Protein AF-A0A9P7WS81-F1 (afdb_monomer)

pLDDT: mean 86.5, std 12.82, range [40.56, 97.88]

Sequence (338 aa):
MLLPLDFSTSLPLACLLLAIPIFTTTYPTYNSSLKWFRLCLGVPTFLVAWRAAFPPALPNWLPPPAGYSQVFTFGFYGMARVLDVCLVGFWESPKDVSRWIARAKKQDDQEDRNMAFVAVPLPTTLVGRLAYTIDNISSSRGSSIFAECSWDWAPRSIREYRLSSRSEYVIDRTKALLRAVIVMDISEHILHGCHWDLMISNPVSSLPVTEQIWTTLALGTFVYAGVDLPYIISGLFWVGLCGSPPSSCPPLFSNKNPYTSHSLAEFWSLNWHTTFRRSFDRVSVPIVWAFQRLLGQHLSKPMLNFLRSFIIFGVSAILHIGIAYGIPFSPHANRRIV

Radius of gyration: 22.0 Å; Cα contacts (8 Å, |Δi|>4): 378; chains: 1; bounding box: 73×55×60 Å

Solvent-accessible surface area (backbone atoms only — not comparable to full-atom values): 18848 Å² total; per-residue (Å²): 136,78,77,58,71,72,52,68,50,29,44,57,50,22,52,57,52,48,37,54,48,49,37,58,66,45,49,87,77,76,57,65,65,60,38,51,50,23,37,62,52,25,55,61,27,33,52,34,10,45,38,30,39,47,54,80,76,66,59,80,84,56,75,81,58,88,64,50,68,48,42,30,53,53,14,50,48,46,33,42,46,31,46,40,58,15,56,42,44,53,76,52,52,80,84,67,56,87,36,46,24,32,59,57,74,81,59,94,84,67,82,83,81,70,91,52,68,42,77,47,78,73,42,85,49,72,69,47,27,51,51,49,23,54,36,58,71,70,34,56,58,26,40,20,60,50,77,69,36,25,31,71,81,30,48,68,77,54,74,68,42,78,65,94,45,61,66,59,46,41,54,52,41,52,53,48,48,55,50,34,54,53,50,33,52,55,20,50,51,53,60,68,66,54,87,64,51,81,90,47,99,55,40,65,78,72,46,59,70,69,54,40,50,51,45,51,53,26,52,54,49,29,50,53,32,49,65,43,45,61,52,42,54,51,31,42,45,40,33,63,71,69,62,26,47,47,46,30,49,66,62,85,50,70,92,44,56,47,90,71,46,94,42,72,67,48,22,64,69,71,30,40,80,55,50,55,48,61,32,37,58,48,58,24,49,66,53,51,52,50,48,36,69,73,76,39,85,79,69,48,72,68,55,52,53,48,53,39,49,51,43,30,52,48,55,50,48,54,50,53,51,52,52,61,69,61,50,83,80,53,93,63,76,81,76,81,84,126

Foldseek 3Di:
DDDPPQLVPLLVVLLVLLLVLLLLLLPQPDDLVSLVVLQVSLVVSLVSLVCQLQPDDDPLPDDDPPCSLLSNLSSVLSNLSSLVRRVLVSVDDNVRRKFKWAFDDPPPPDPDDDRDTHTDRRDPDPVSSSQSSVQSSLDLQQFGLAPRIGIPRHDPCLNPDDDDDLVVLLVVLVVLLVVLVVLLVVLVCLLVVDDFPPVDPCRLVPDDPVSNVSNVVSVVSNNVSSLQNNLSVSLCCSCVPVVRHNSRRDGQQPPHALVPDPDPCCNVCPGPSCRSVVSLLSSLVVVLVVVCVVVDVPDDPVRSVVSSVVSSVVVVVVVVVVSVVSRDDNPCPPPPDD

Nearest PDB structures (foldseek):
  5k7v-assembly1_B  TM=2.228E-01  e=4.390E+00  synthetic construct

Secondary structure (DSSP, 8-state):
-PPPHHHHHHHHHHHHHHHHHHHHTTS-S--HHHHHHHHHHHHHHHHHHHHHHS-S---TTSPPPTTHHHHHHHHHHHHHHHIIIIIIHHH--TTTS--EEEEPP--TT--SS---EEEPPPP-SHHHHHHHHHHHHH-SSSB-SSTTEEETT--HHHHS---S-HHHHHHHHHHHHHHHHHHHHHHHHHHHHS---TTSS-GGGGS-HHHHHHHHHHHHHHHHHHHHHHHHHHHIIIIIIS---GGGS--TTSSS-GGG-SSHHHIIIIIS-TTTHHHHHHHHHHHHHHHHHHH-TT--HHHHHHHHHHHHHHHHHHHHHHHHHHS---TTGGGS--

Mean predicted aligned error: 6.25 Å

Structure (mmCIF, N/CA/C/O backbone):
data_AF-A0A9P7WS81-F1
#
_entry.id   AF-A0A9P7WS81-F1
#
loop_
_atom_site.group_PDB
_atom_site.id
_atom_site.type_symbol
_atom_site.label_atom_id
_atom_site.label_alt_id
_atom_site.label_comp_id
_atom_site.label_asym_id
_atom_site.label_entity_id
_atom_site.label_seq_id
_atom_site.pdbx_PDB_ins_code
_atom_site.Cartn_x
_atom_site.Cartn_y
_atom_site.Cartn_z
_atom_site.occupancy
_atom_site.B_iso_or_equiv
_atom_site.auth_seq_id
_atom_site.auth_comp_id
_atom_site.auth_asym_id
_atom_site.auth_atom_id
_atom_site.pdbx_PDB_model_num
ATOM 1 N N . MET A 1 1 ? 11.858 -20.879 -5.967 1.00 45.59 1 MET A N 1
ATOM 2 C CA . MET A 1 1 ? 12.208 -19.450 -5.846 1.00 45.59 1 MET A CA 1
ATOM 3 C C . MET A 1 1 ? 12.498 -19.169 -4.378 1.00 45.59 1 MET A C 1
ATOM 5 O O . MET A 1 1 ? 11.573 -18.985 -3.599 1.00 45.59 1 MET A O 1
ATOM 9 N N . LEU A 1 2 ? 13.758 -19.310 -3.965 1.00 45.94 2 LEU A N 1
ATOM 10 C CA . LEU A 1 2 ? 14.176 -19.065 -2.583 1.00 45.94 2 LEU A CA 1
ATOM 11 C C . LEU A 1 2 ? 14.566 -17.590 -2.479 1.00 45.94 2 LEU A C 1
ATOM 13 O O . LEU A 1 2 ? 15.430 -17.136 -3.225 1.00 45.94 2 LEU A O 1
ATOM 17 N N . LEU A 1 3 ? 13.898 -16.839 -1.603 1.00 53.81 3 LEU A N 1
ATOM 18 C CA . LEU A 1 3 ? 14.290 -15.464 -1.299 1.00 53.81 3 LEU A CA 1
ATOM 19 C C . LEU A 1 3 ? 15.683 -15.487 -0.647 1.00 53.81 3 LEU A C 1
ATOM 21 O O . LEU A 1 3 ? 15.907 -16.315 0.239 1.00 53.81 3 LEU A O 1
ATOM 25 N N . PRO A 1 4 ? 16.617 -14.608 -1.044 1.00 57.66 4 PRO A N 1
ATOM 26 C CA . PRO A 1 4 ? 17.907 -14.503 -0.369 1.00 57.66 4 PRO A CA 1
ATOM 27 C C . PRO A 1 4 ? 17.764 -14.301 1.145 1.00 57.66 4 PRO A C 1
ATOM 29 O O . PRO A 1 4 ? 16.854 -13.611 1.610 1.00 57.66 4 PRO A O 1
ATOM 32 N N . LEU A 1 5 ? 18.682 -14.898 1.910 1.00 58.41 5 LEU A N 1
ATOM 33 C CA . LEU A 1 5 ? 18.669 -14.909 3.380 1.00 58.41 5 LEU A CA 1
ATOM 34 C C . LEU A 1 5 ? 18.567 -13.499 3.992 1.00 58.41 5 LEU A C 1
ATOM 36 O O . LEU A 1 5 ? 17.886 -13.322 4.999 1.00 58.41 5 LEU A O 1
ATOM 40 N N . ASP A 1 6 ? 19.143 -12.476 3.363 1.00 59.34 6 ASP A N 1
ATOM 41 C CA . ASP A 1 6 ? 19.088 -11.097 3.871 1.00 59.34 6 ASP A CA 1
ATOM 42 C C . ASP A 1 6 ? 17.680 -10.477 3.819 1.00 59.34 6 ASP A C 1
ATOM 44 O O . ASP A 1 6 ? 17.303 -9.680 4.687 1.00 59.34 6 ASP A O 1
ATOM 48 N N . PHE A 1 7 ? 16.853 -10.892 2.856 1.00 61.75 7 PHE A N 1
ATOM 49 C CA . PHE A 1 7 ? 15.443 -10.500 2.809 1.00 61.75 7 PHE A CA 1
ATOM 50 C C . PHE A 1 7 ? 14.623 -11.201 3.882 1.00 61.75 7 PHE A C 1
ATOM 52 O O . PHE A 1 7 ? 13.670 -10.622 4.408 1.00 61.75 7 PHE A O 1
ATOM 59 N N . SER A 1 8 ? 15.015 -12.430 4.230 1.00 68.19 8 SER A N 1
ATOM 60 C CA . SER A 1 8 ? 14.312 -13.226 5.233 1.00 68.19 8 SER A CA 1
ATOM 61 C C . SER A 1 8 ? 14.362 -12.604 6.633 1.00 68.19 8 SER A C 1
ATOM 63 O O . SER A 1 8 ? 13.496 -12.903 7.446 1.00 68.19 8 SER A O 1
ATOM 65 N N . THR A 1 9 ? 15.313 -11.703 6.916 1.00 85.44 9 THR A N 1
ATOM 66 C CA . THR A 1 9 ? 15.458 -11.071 8.239 1.00 85.44 9 THR A CA 1
ATOM 67 C C . THR A 1 9 ? 14.918 -9.642 8.285 1.00 85.44 9 THR A C 1
ATOM 69 O O . THR A 1 9 ? 14.193 -9.289 9.217 1.00 85.44 9 THR A O 1
ATOM 72 N N . SER A 1 10 ? 15.215 -8.821 7.272 1.00 89.75 10 SER A N 1
ATOM 73 C CA . SER A 1 10 ? 14.877 -7.389 7.287 1.00 89.75 10 SER A CA 1
ATOM 74 C C . SER A 1 10 ? 13.370 -7.140 7.210 1.00 89.75 10 SER A C 1
ATOM 76 O O . SER A 1 10 ? 12.851 -6.289 7.931 1.00 89.75 10 SER A O 1
ATOM 78 N N . LEU A 1 11 ? 12.642 -7.893 6.377 1.00 89.19 11 LEU A N 1
ATOM 79 C CA . LEU A 1 11 ? 11.200 -7.691 6.221 1.00 89.19 11 LEU A CA 1
ATOM 80 C C . LEU A 1 11 ? 10.410 -8.103 7.481 1.00 89.19 11 LEU A C 1
ATOM 82 O O . LEU A 1 11 ? 9.634 -7.278 7.968 1.00 89.19 11 LEU A O 1
ATOM 86 N N . PRO A 1 12 ? 10.621 -9.294 8.084 1.00 92.56 12 PRO A N 1
ATOM 87 C CA . PRO A 1 12 ? 9.974 -9.626 9.354 1.00 92.56 12 PRO A CA 1
ATOM 88 C C . PRO A 1 12 ? 10.337 -8.657 10.478 1.00 92.56 12 PRO A C 1
ATOM 90 O O . PRO A 1 12 ? 9.459 -8.272 11.249 1.00 92.56 12 PRO A O 1
ATOM 93 N N . LEU A 1 13 ? 11.594 -8.203 10.546 1.00 94.81 13 LEU A N 1
ATOM 94 C CA . LEU A 1 13 ? 12.005 -7.198 11.525 1.00 94.81 13 LEU A CA 1
ATOM 95 C C . LEU A 1 13 ? 11.258 -5.871 11.322 1.00 94.81 13 LEU A C 1
ATOM 97 O O . LEU A 1 13 ? 10.762 -5.309 12.295 1.00 94.81 13 LEU A O 1
ATOM 101 N N . ALA A 1 14 ? 11.114 -5.395 10.079 1.00 94.56 14 ALA A N 1
ATOM 102 C CA . ALA A 1 14 ? 10.314 -4.208 9.774 1.00 94.56 14 ALA A CA 1
ATOM 103 C C . ALA A 1 14 ? 8.853 -4.381 10.216 1.00 94.56 14 ALA A C 1
ATOM 105 O O . ALA A 1 14 ? 8.289 -3.476 10.830 1.00 94.56 14 ALA A O 1
ATOM 106 N N . CYS A 1 15 ? 8.247 -5.546 9.961 1.00 94.88 15 CYS A N 1
ATOM 107 C CA . CYS A 1 15 ? 6.885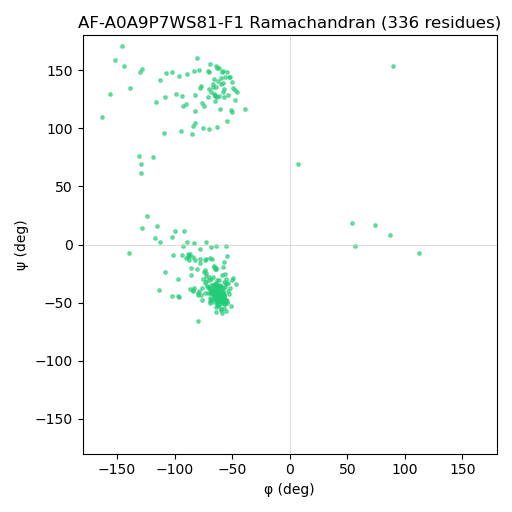 -5.853 10.400 1.00 94.88 15 CYS A CA 1
ATOM 108 C C . CYS A 1 15 ? 6.752 -5.852 11.930 1.00 94.88 15 CYS A C 1
ATOM 110 O O . CYS A 1 15 ? 5.802 -5.271 12.453 1.00 94.88 15 CYS A O 1
ATOM 112 N N . LEU A 1 16 ? 7.700 -6.456 12.654 1.00 96.31 16 LEU A N 1
ATOM 113 C CA . LEU A 1 16 ? 7.710 -6.479 14.121 1.00 96.31 16 LEU A CA 1
ATOM 114 C C . LEU A 1 16 ? 7.884 -5.074 14.709 1.00 96.31 16 LEU A C 1
ATOM 116 O O . LEU A 1 16 ? 7.148 -4.685 15.615 1.00 96.31 16 LEU A O 1
ATOM 120 N N . LEU A 1 17 ? 8.816 -4.289 14.164 1.00 97.44 17 LEU A N 1
ATOM 121 C CA . LEU A 1 17 ? 9.038 -2.909 14.588 1.00 97.44 17 LEU A CA 1
ATOM 122 C C . LEU A 1 17 ? 7.824 -2.020 14.295 1.00 97.44 17 LEU A C 1
ATOM 124 O O . LEU A 1 17 ? 7.490 -1.189 15.131 1.00 97.44 17 LEU A O 1
ATOM 128 N N . LEU A 1 18 ? 7.127 -2.233 13.173 1.00 97.19 18 LEU A N 1
ATOM 129 C CA . LEU A 1 18 ? 5.883 -1.542 12.814 1.00 97.19 18 LEU A CA 1
ATOM 130 C C . LEU A 1 18 ? 4.675 -1.994 13.656 1.00 97.19 18 LEU A C 1
ATOM 132 O O . LEU A 1 18 ? 3.751 -1.210 13.890 1.00 97.19 18 LEU A O 1
ATOM 136 N N . ALA A 1 19 ? 4.677 -3.226 14.164 1.00 97.88 19 ALA A N 1
ATOM 137 C CA . ALA A 1 19 ? 3.616 -3.736 15.029 1.00 97.88 19 ALA A CA 1
ATOM 138 C C . ALA A 1 19 ? 3.525 -2.974 16.349 1.00 97.88 19 ALA A C 1
ATOM 140 O O . ALA A 1 19 ? 2.425 -2.694 16.821 1.00 97.88 19 ALA A O 1
ATOM 141 N N . ILE A 1 20 ? 4.662 -2.576 16.916 1.00 97.81 20 ILE A N 1
ATOM 142 C CA . ILE A 1 20 ? 4.726 -1.827 18.172 1.00 97.81 20 ILE A CA 1
ATOM 143 C C . ILE A 1 20 ? 3.982 -0.475 18.084 1.00 97.81 20 ILE A C 1
ATOM 145 O O . ILE A 1 20 ? 3.069 -0.256 18.886 1.00 97.81 20 ILE A O 1
ATOM 149 N N . PRO A 1 21 ? 4.278 0.444 17.140 1.00 96.75 21 PRO A N 1
ATOM 150 C CA . PRO A 1 21 ? 3.585 1.718 17.062 1.00 96.75 21 PRO A CA 1
ATOM 151 C C . PRO A 1 21 ? 2.098 1.539 16.743 1.00 96.75 21 PRO A C 1
ATOM 153 O O . PRO A 1 21 ? 1.279 2.209 17.372 1.00 96.75 21 PRO A O 1
ATOM 156 N N . ILE A 1 22 ? 1.723 0.594 15.871 1.00 96.88 22 ILE A N 1
ATOM 157 C CA . ILE A 1 22 ? 0.310 0.275 15.602 1.00 96.88 22 ILE A CA 1
ATOM 158 C C . ILE A 1 22 ? -0.386 -0.208 16.875 1.00 96.88 22 ILE A C 1
ATOM 160 O O . ILE A 1 22 ? -1.448 0.305 17.224 1.00 96.88 22 ILE A O 1
ATOM 164 N N . PHE A 1 23 ? 0.232 -1.124 17.618 1.00 97.31 23 PHE A N 1
ATOM 165 C CA . PHE A 1 23 ? -0.298 -1.626 18.882 1.00 97.31 23 PHE A CA 1
ATOM 166 C C . PHE A 1 23 ? -0.539 -0.482 19.866 1.00 97.31 23 PHE A C 1
ATOM 168 O O . PHE A 1 23 ? -1.616 -0.385 20.456 1.00 97.31 23 PHE A O 1
ATOM 175 N N . THR A 1 24 ? 0.405 0.455 19.983 1.00 95.94 24 THR A N 1
ATOM 176 C CA . THR A 1 24 ? 0.245 1.604 20.885 1.00 95.94 24 THR A CA 1
ATOM 177 C C . THR A 1 24 ? -0.881 2.567 20.485 1.00 95.94 24 THR A C 1
ATOM 179 O O . THR A 1 24 ? -1.385 3.277 21.353 1.00 95.94 24 THR A O 1
ATOM 182 N N . THR A 1 25 ? -1.353 2.561 19.226 1.00 94.38 25 THR A N 1
ATOM 183 C CA . THR A 1 25 ? -2.509 3.388 18.806 1.00 94.38 25 THR A CA 1
ATOM 184 C C . THR A 1 25 ? -3.821 2.988 19.478 1.00 94.38 25 THR A C 1
ATOM 186 O O . THR A 1 25 ? -4.737 3.799 19.573 1.00 94.38 25 THR A O 1
ATOM 189 N N . THR A 1 26 ? -3.908 1.759 19.989 1.00 94.81 26 THR A N 1
ATOM 190 C CA . THR A 1 26 ? -5.109 1.249 20.660 1.00 94.81 26 THR A CA 1
ATOM 191 C C . THR A 1 26 ? -5.259 1.766 22.094 1.00 94.81 26 THR A C 1
ATOM 193 O O . THR A 1 26 ? -6.288 1.540 22.733 1.00 94.81 26 THR A O 1
ATOM 196 N N . TYR A 1 27 ? -4.230 2.391 22.680 1.00 93.12 27 TYR A N 1
ATOM 197 C CA . TYR A 1 27 ? -4.319 2.913 24.045 1.00 93.12 27 TYR A CA 1
ATOM 198 C C . TYR A 1 27 ? -5.116 4.220 24.056 1.00 93.12 27 TYR A C 1
ATOM 200 O O . TYR A 1 27 ? -4.881 5.065 23.191 1.00 93.12 27 TYR A O 1
ATOM 208 N N . PRO A 1 28 ? -6.035 4.412 25.027 1.00 74.94 28 PRO A N 1
ATOM 209 C CA . PRO A 1 28 ? -6.802 5.642 25.161 1.00 74.94 28 PRO A CA 1
ATOM 210 C C . PRO A 1 28 ? -5.874 6.860 25.128 1.00 74.94 28 PRO A C 1
ATOM 212 O O . PRO A 1 28 ? -4.998 7.056 25.970 1.00 74.94 28 PRO A O 1
ATOM 215 N N . THR A 1 29 ? -6.030 7.643 24.074 1.00 60.78 29 THR A N 1
ATOM 216 C CA . THR A 1 29 ? -5.172 8.758 23.690 1.00 60.78 29 THR A CA 1
ATOM 217 C C . THR A 1 29 ? -5.311 9.932 24.653 1.00 60.78 29 THR A C 1
ATOM 219 O O . THR A 1 29 ? -6.213 10.742 24.492 1.00 60.78 29 THR A O 1
ATOM 222 N N . TYR A 1 30 ? -4.370 10.056 25.589 1.00 59.75 30 TYR A N 1
ATOM 223 C CA . TYR A 1 30 ? -3.920 11.344 26.152 1.00 59.75 30 TYR A CA 1
ATOM 224 C C . TYR A 1 30 ? -2.406 11.411 26.366 1.00 59.75 30 TYR A C 1
ATOM 226 O O . TYR A 1 30 ? -1.863 12.471 26.670 1.00 59.75 30 TYR A O 1
ATOM 234 N N . ASN A 1 31 ? -1.688 10.302 26.180 1.00 76.69 31 ASN A N 1
ATOM 235 C CA . ASN A 1 31 ? -0.278 10.280 26.512 1.00 76.69 31 ASN A CA 1
ATOM 236 C C . ASN A 1 31 ? 0.561 10.819 25.346 1.00 76.69 31 ASN A C 1
ATOM 238 O O . ASN A 1 31 ? 0.904 10.083 24.420 1.00 76.69 31 ASN A O 1
ATOM 242 N N . SER A 1 32 ? 0.885 12.115 25.397 1.00 88.62 32 SER A N 1
ATOM 243 C CA . SER A 1 32 ? 1.833 12.773 24.483 1.00 88.62 32 SER A CA 1
ATOM 244 C C . SER A 1 32 ? 3.123 11.954 24.321 1.00 88.62 32 SER A C 1
ATOM 246 O O . SER A 1 32 ? 3.643 11.831 23.212 1.00 88.62 32 SER A O 1
ATOM 248 N N . SER A 1 33 ? 3.573 11.268 25.382 1.00 92.62 33 SER A N 1
ATOM 249 C CA . SER A 1 33 ? 4.747 10.388 25.313 1.00 92.62 33 SER A CA 1
ATOM 250 C C . SER A 1 33 ? 4.597 9.239 24.308 1.00 92.62 33 SER A C 1
ATOM 252 O O . SER A 1 33 ? 5.559 8.932 23.615 1.00 92.62 33 SER A O 1
ATOM 254 N N . LEU A 1 34 ? 3.402 8.655 24.127 1.00 93.81 34 LEU A N 1
ATOM 255 C CA . LEU A 1 34 ? 3.182 7.593 23.136 1.00 93.81 34 LEU A CA 1
ATOM 256 C C . LEU A 1 34 ? 3.238 8.117 21.697 1.00 93.81 34 LEU A C 1
ATOM 258 O O . LEU A 1 34 ? 3.554 7.359 20.783 1.00 93.81 34 LEU A O 1
ATOM 262 N N . LYS A 1 35 ? 2.913 9.394 21.459 1.00 93.31 35 LYS A N 1
ATOM 263 C CA . LYS A 1 35 ? 3.088 10.015 20.135 1.00 93.31 35 LYS A CA 1
ATOM 264 C C . LYS A 1 35 ? 4.572 10.170 19.812 1.00 93.31 35 LYS A C 1
ATOM 266 O O . LYS A 1 35 ? 5.006 9.738 18.749 1.00 93.31 35 LYS A O 1
ATOM 271 N N . TRP A 1 36 ? 5.347 10.701 20.756 1.00 95.06 36 TRP A N 1
ATOM 272 C CA . TRP A 1 36 ? 6.800 10.811 20.624 1.00 95.06 36 TRP A CA 1
ATOM 273 C C . TRP A 1 36 ? 7.477 9.450 20.490 1.00 95.06 36 TRP A C 1
ATOM 275 O O . TRP A 1 36 ? 8.298 9.270 19.602 1.00 95.06 36 TRP A O 1
ATOM 285 N N . PHE A 1 37 ? 7.076 8.468 21.296 1.00 95.88 37 PHE A N 1
ATOM 286 C CA . PHE A 1 37 ? 7.573 7.098 21.200 1.00 95.88 37 PHE A CA 1
ATOM 287 C C . PHE A 1 37 ? 7.359 6.510 19.800 1.00 95.88 37 PHE A C 1
ATOM 289 O O . PHE A 1 37 ? 8.306 6.010 19.197 1.00 95.88 37 PHE A O 1
ATOM 296 N N . ARG A 1 38 ? 6.140 6.623 19.249 1.00 96.12 38 ARG A N 1
ATOM 297 C CA . ARG A 1 38 ? 5.834 6.169 17.883 1.00 96.12 38 ARG A CA 1
ATOM 298 C C . ARG A 1 38 ? 6.683 6.885 16.839 1.00 96.12 38 ARG A C 1
ATOM 300 O O . ARG A 1 38 ? 7.209 6.224 15.950 1.00 96.12 38 ARG A O 1
ATOM 307 N N . LEU A 1 39 ? 6.839 8.204 16.954 1.00 95.81 39 LEU A N 1
ATOM 308 C CA . LEU A 1 39 ? 7.660 8.993 16.036 1.00 95.81 39 LEU A CA 1
ATOM 309 C C . LEU A 1 39 ? 9.132 8.551 16.078 1.00 95.81 39 LEU A C 1
ATOM 311 O O . LEU A 1 39 ? 9.712 8.263 15.032 1.00 95.81 39 LEU A O 1
ATOM 315 N N . CYS A 1 40 ? 9.706 8.416 17.278 1.00 97.00 40 CYS A N 1
ATOM 316 C CA . CYS A 1 40 ? 11.081 7.959 17.480 1.00 97.00 40 CYS A CA 1
ATOM 317 C C . CYS A 1 40 ? 11.298 6.538 16.953 1.00 97.00 40 CYS A C 1
ATOM 319 O O . CYS A 1 40 ? 12.309 6.281 16.309 1.00 97.00 40 CYS A O 1
ATOM 321 N N . LEU A 1 41 ? 10.346 5.627 17.181 1.00 97.06 41 LEU A N 1
ATOM 322 C CA . LEU A 1 41 ? 10.401 4.255 16.671 1.00 97.06 41 LEU A CA 1
ATOM 323 C C . LEU A 1 41 ? 10.144 4.179 15.158 1.00 97.06 41 LEU A C 1
ATOM 325 O O . LEU A 1 41 ? 10.611 3.257 14.488 1.00 97.06 41 LEU A O 1
ATOM 329 N N . GLY A 1 42 ? 9.444 5.164 14.596 1.00 96.69 42 GLY A N 1
ATOM 330 C CA . GLY A 1 42 ? 9.210 5.285 13.163 1.00 96.69 42 GLY A CA 1
ATOM 331 C C . GLY A 1 42 ? 10.510 5.366 12.367 1.00 96.69 42 GLY A C 1
ATOM 332 O O . GLY A 1 42 ? 10.631 4.678 11.362 1.00 96.69 42 GLY A O 1
ATOM 333 N N . VAL A 1 43 ? 11.511 6.116 12.838 1.00 96.38 43 VAL A N 1
ATOM 334 C CA . VAL A 1 43 ? 12.801 6.272 12.137 1.00 96.38 43 VAL A CA 1
ATOM 335 C C . VAL A 1 43 ? 13.527 4.933 11.912 1.00 96.38 43 VAL A C 1
ATOM 337 O O . VAL A 1 43 ? 13.747 4.584 10.752 1.00 96.38 43 VAL A O 1
ATOM 340 N N . PRO A 1 44 ? 13.869 4.130 12.943 1.00 97.19 44 PRO A N 1
ATOM 341 C CA . PRO A 1 44 ? 14.516 2.840 12.723 1.00 97.19 44 PRO A CA 1
ATOM 342 C C . PRO A 1 44 ? 13.614 1.866 11.955 1.00 97.19 44 PRO A C 1
ATOM 344 O O . PRO A 1 44 ? 14.113 1.138 11.104 1.00 97.19 44 PRO A O 1
ATOM 347 N N . THR A 1 45 ? 12.292 1.887 12.170 1.00 96.94 45 THR A N 1
ATOM 348 C CA . T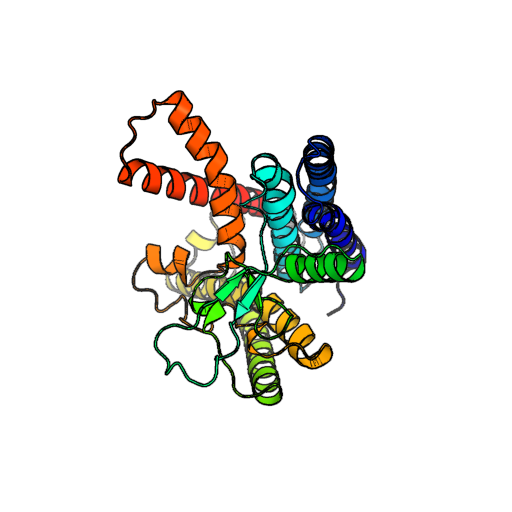HR A 1 45 ? 11.358 1.048 11.396 1.00 96.94 45 THR A CA 1
ATOM 349 C C . THR A 1 45 ? 11.408 1.387 9.904 1.00 96.94 45 THR A C 1
ATOM 351 O O . THR A 1 45 ? 11.472 0.487 9.069 1.00 96.94 45 THR A O 1
ATOM 354 N N . PHE A 1 46 ? 11.431 2.681 9.563 1.00 95.31 46 PHE A N 1
ATOM 355 C CA . PHE A 1 46 ? 11.562 3.158 8.188 1.00 95.31 46 PHE A CA 1
ATOM 356 C C . PHE A 1 46 ? 12.887 2.709 7.578 1.00 95.31 46 PHE A C 1
ATOM 358 O O . PHE A 1 46 ? 12.891 2.209 6.462 1.00 95.31 46 PHE A O 1
ATOM 365 N N . LEU A 1 47 ? 13.998 2.833 8.309 1.00 94.06 47 LEU A N 1
ATOM 366 C CA . LEU A 1 47 ? 15.319 2.418 7.828 1.00 94.06 47 LEU A CA 1
ATOM 367 C C . LEU A 1 47 ? 15.414 0.904 7.600 1.00 94.06 47 LEU A C 1
ATOM 369 O O . LEU A 1 47 ? 16.022 0.475 6.623 1.00 94.06 47 LEU A O 1
ATOM 373 N N . VAL A 1 48 ? 14.798 0.083 8.457 1.00 94.62 48 VAL A N 1
ATOM 374 C CA . VAL A 1 48 ? 14.748 -1.375 8.258 1.00 94.62 48 VAL A CA 1
ATOM 375 C C . VAL A 1 48 ? 13.851 -1.735 7.070 1.00 94.62 48 VAL A C 1
ATOM 377 O O . VAL A 1 48 ? 14.237 -2.571 6.258 1.00 94.62 48 VAL A O 1
ATOM 380 N N . ALA A 1 49 ? 12.697 -1.079 6.911 1.00 92.88 49 ALA A N 1
ATOM 381 C CA . ALA A 1 49 ? 11.832 -1.265 5.742 1.00 92.88 49 ALA A CA 1
ATOM 382 C C . ALA A 1 49 ? 12.512 -0.802 4.440 1.00 92.88 49 ALA A C 1
ATOM 384 O O . ALA A 1 49 ? 12.419 -1.485 3.421 1.00 92.88 49 ALA A O 1
ATOM 385 N N . TRP A 1 50 ? 13.250 0.311 4.494 1.00 90.56 50 TRP A N 1
ATOM 386 C CA . TRP A 1 50 ? 14.101 0.794 3.411 1.00 90.56 50 TRP A CA 1
ATOM 387 C C . TRP A 1 50 ? 15.171 -0.235 3.076 1.00 90.56 50 TRP A C 1
ATOM 389 O O . TRP A 1 50 ? 15.309 -0.586 1.919 1.00 90.56 50 TRP A O 1
ATOM 399 N N . ARG A 1 51 ? 15.886 -0.781 4.063 1.00 89.25 51 ARG A N 1
ATOM 400 C CA . ARG A 1 51 ? 16.889 -1.831 3.836 1.00 89.25 51 ARG A CA 1
ATOM 401 C C . ARG A 1 51 ? 16.276 -3.121 3.288 1.00 89.25 51 ARG A C 1
ATOM 403 O O . ARG A 1 51 ? 16.924 -3.812 2.516 1.00 89.25 51 ARG A O 1
ATOM 410 N N . ALA A 1 52 ? 15.049 -3.459 3.679 1.00 87.31 52 ALA A N 1
ATOM 411 C CA . ALA A 1 52 ? 14.338 -4.599 3.113 1.00 87.31 52 ALA A CA 1
ATOM 412 C C . ALA A 1 52 ? 14.007 -4.366 1.631 1.00 87.31 52 ALA A C 1
ATOM 414 O O . ALA A 1 52 ? 14.201 -5.270 0.826 1.00 87.31 52 ALA A O 1
ATOM 415 N N . ALA A 1 53 ? 13.548 -3.159 1.274 1.00 85.06 53 ALA A N 1
ATOM 416 C CA . ALA A 1 53 ? 13.310 -2.767 -0.115 1.00 85.06 53 ALA A CA 1
ATOM 417 C C . ALA A 1 53 ? 14.623 -2.697 -0.913 1.00 85.06 53 ALA A C 1
ATOM 419 O O . ALA A 1 53 ? 14.725 -3.279 -1.980 1.00 85.06 53 ALA A O 1
ATOM 420 N N . PHE A 1 54 ? 15.624 -2.018 -0.366 1.00 83.19 54 PHE A N 1
ATOM 421 C CA . PHE A 1 54 ? 16.924 -1.718 -0.955 1.00 83.19 54 PHE A CA 1
ATOM 422 C C . PHE A 1 54 ? 18.026 -2.347 -0.095 1.00 83.19 54 PHE A C 1
ATOM 424 O O . PHE A 1 54 ? 18.688 -1.645 0.683 1.00 83.19 54 PHE A O 1
ATOM 431 N N . PRO A 1 55 ? 18.219 -3.674 -0.162 1.00 79.12 55 PRO A N 1
ATOM 432 C CA . PRO A 1 55 ? 19.349 -4.308 0.494 1.00 79.12 55 PRO A CA 1
ATOM 433 C C . PRO A 1 55 ? 20.649 -3.639 0.029 1.00 79.12 55 PRO A C 1
ATOM 435 O O . PRO A 1 55 ? 20.722 -3.171 -1.114 1.00 79.12 55 PRO A O 1
ATOM 438 N N . PRO A 1 56 ? 21.681 -3.583 0.894 1.00 76.75 56 PRO A N 1
ATOM 439 C CA . PRO A 1 56 ? 23.005 -3.132 0.485 1.00 76.75 56 PRO A CA 1
ATOM 440 C C . PRO A 1 56 ? 23.377 -3.841 -0.810 1.00 76.75 56 PRO A C 1
ATOM 442 O O . PRO A 1 56 ? 23.144 -5.047 -0.905 1.00 76.75 56 PRO A O 1
ATOM 445 N N . ALA A 1 57 ? 23.871 -3.072 -1.787 1.00 64.06 57 ALA A N 1
ATOM 446 C CA . ALA A 1 57 ? 24.055 -3.524 -3.158 1.00 64.06 57 ALA A CA 1
ATOM 447 C C . ALA A 1 57 ? 24.560 -4.968 -3.184 1.00 64.06 57 ALA A C 1
ATOM 449 O O . ALA A 1 57 ? 25.660 -5.264 -2.704 1.00 64.06 57 ALA A O 1
ATOM 450 N N . LEU A 1 58 ? 23.742 -5.864 -3.748 1.00 59.84 58 LEU A N 1
ATOM 451 C CA . LEU A 1 58 ? 24.278 -7.116 -4.250 1.00 59.84 58 LEU A CA 1
ATOM 452 C C . LEU A 1 58 ? 25.466 -6.740 -5.141 1.00 59.84 58 LEU A C 1
ATOM 454 O O . LEU A 1 58 ? 25.390 -5.718 -5.834 1.00 59.84 58 LEU A O 1
ATOM 458 N N . PRO A 1 59 ? 26.572 -7.497 -5.094 1.00 61.25 59 PRO A N 1
ATOM 459 C CA . PRO A 1 59 ? 27.731 -7.187 -5.913 1.00 61.25 59 PRO A CA 1
ATOM 460 C C . PRO A 1 59 ? 27.282 -6.871 -7.344 1.00 61.25 59 PRO A C 1
ATOM 462 O O . PRO A 1 59 ? 26.496 -7.634 -7.894 1.00 61.25 59 PRO A O 1
ATOM 465 N N . ASN A 1 60 ? 27.750 -5.764 -7.936 1.00 55.75 60 ASN A N 1
ATOM 466 C CA . ASN A 1 60 ? 27.251 -5.184 -9.205 1.00 55.75 60 ASN A CA 1
ATOM 467 C C . ASN A 1 60 ? 27.250 -6.129 -10.434 1.00 55.75 60 ASN A C 1
ATOM 469 O O . ASN A 1 60 ? 26.901 -5.713 -11.539 1.00 55.75 60 ASN A O 1
ATOM 473 N N . TRP A 1 61 ? 27.720 -7.365 -10.268 1.00 54.44 61 TRP A N 1
ATOM 474 C CA . TRP A 1 61 ? 27.756 -8.443 -11.251 1.00 54.44 61 TRP A CA 1
ATOM 475 C C . TRP A 1 61 ? 26.646 -9.490 -11.063 1.00 54.44 61 TRP A C 1
ATOM 477 O O . TRP A 1 61 ? 26.490 -10.354 -11.922 1.00 54.44 61 TRP A O 1
ATOM 487 N N . LEU A 1 62 ? 25.887 -9.443 -9.966 1.00 54.59 62 LEU A N 1
ATOM 488 C CA . LEU A 1 62 ? 24.734 -10.306 -9.746 1.00 54.59 62 LEU A CA 1
ATOM 489 C C . LEU A 1 62 ? 23.476 -9.593 -10.245 1.00 54.59 62 LEU A C 1
ATOM 491 O O . LEU A 1 62 ? 23.148 -8.526 -9.717 1.00 54.59 62 LEU A O 1
ATOM 495 N N . PRO A 1 63 ? 22.753 -10.156 -11.231 1.00 56.94 63 PRO A N 1
ATOM 496 C CA . PRO A 1 63 ? 21.422 -9.664 -11.538 1.00 56.94 63 PRO A CA 1
ATOM 497 C C . PRO A 1 63 ? 20.572 -9.725 -10.261 1.00 56.94 63 PRO A C 1
ATOM 499 O O . PRO A 1 63 ? 20.748 -10.649 -9.453 1.00 56.94 63 PRO A O 1
ATOM 502 N N . PRO A 1 64 ? 19.670 -8.752 -10.042 1.00 63.16 64 PRO A N 1
ATOM 503 C CA . PRO A 1 64 ? 18.752 -8.826 -8.923 1.00 63.16 64 PRO A CA 1
ATOM 504 C C . PRO A 1 64 ? 18.019 -10.173 -8.995 1.00 63.16 64 PRO A C 1
ATOM 506 O O . PRO A 1 64 ? 17.517 -10.539 -10.059 1.00 63.16 64 PRO A O 1
ATOM 509 N N . PRO A 1 65 ? 17.996 -10.953 -7.904 1.00 64.19 65 PRO A N 1
ATOM 510 C CA . PRO A 1 65 ? 17.407 -12.277 -7.925 1.00 64.19 65 PRO A CA 1
ATOM 511 C C . PRO A 1 65 ? 15.933 -12.178 -8.310 1.00 64.19 65 PRO A C 1
ATOM 513 O O . PRO A 1 65 ? 15.233 -11.246 -7.897 1.00 64.19 65 PRO A O 1
ATOM 516 N N . ALA A 1 66 ? 15.454 -13.160 -9.075 1.00 60.78 66 ALA A N 1
ATOM 517 C CA . ALA A 1 66 ? 14.037 -13.291 -9.380 1.00 60.78 66 ALA A CA 1
ATOM 518 C C . ALA A 1 66 ? 13.241 -13.158 -8.069 1.00 60.78 66 ALA A C 1
ATOM 520 O O . ALA A 1 66 ? 13.505 -13.882 -7.105 1.00 60.78 66 ALA A O 1
ATOM 521 N N . GLY A 1 67 ? 12.294 -12.217 -8.008 1.00 63.75 67 GLY A N 1
ATOM 522 C CA . GLY A 1 67 ? 11.550 -11.927 -6.771 1.00 63.75 67 GLY A CA 1
ATOM 523 C C . GLY A 1 67 ? 11.825 -10.565 -6.140 1.00 63.75 67 GLY A C 1
ATOM 524 O O . GLY A 1 67 ? 11.155 -10.177 -5.181 1.00 63.75 67 GLY A O 1
ATOM 525 N N . TYR A 1 68 ? 12.805 -9.827 -6.659 1.00 72.00 68 TYR A N 1
ATOM 526 C CA . TYR A 1 68 ? 13.212 -8.551 -6.081 1.00 72.00 68 TYR A CA 1
ATOM 527 C C . TYR A 1 68 ? 12.089 -7.493 -6.123 1.00 72.00 68 TYR A C 1
ATOM 529 O O . TYR A 1 68 ? 11.848 -6.805 -5.131 1.00 72.00 68 TYR A O 1
ATOM 537 N N . SER A 1 69 ? 11.304 -7.448 -7.212 1.00 70.00 69 SER A N 1
ATOM 538 C CA . SER A 1 69 ? 10.129 -6.559 -7.376 1.00 70.00 69 SER A CA 1
ATOM 539 C C . SER A 1 69 ? 9.070 -6.699 -6.269 1.00 70.00 69 SER A C 1
ATOM 541 O O . SER A 1 69 ? 8.437 -5.726 -5.846 1.00 70.00 69 SER A O 1
ATOM 543 N N . GLN A 1 70 ? 8.901 -7.912 -5.746 1.00 73.38 70 GLN A N 1
ATOM 544 C CA . GLN A 1 70 ? 7.914 -8.234 -4.728 1.00 73.38 70 GLN A CA 1
ATOM 545 C C . GLN A 1 70 ? 8.393 -7.738 -3.364 1.00 73.38 70 GLN A C 1
ATOM 547 O O . GLN A 1 70 ? 7.625 -7.117 -2.627 1.00 73.38 70 GLN A O 1
ATOM 552 N N . VAL A 1 71 ? 9.673 -7.956 -3.047 1.00 79.12 71 VAL A N 1
ATOM 553 C CA . VAL A 1 71 ? 10.270 -7.461 -1.802 1.00 79.12 71 VAL A CA 1
ATOM 554 C C . VAL A 1 71 ? 10.236 -5.937 -1.751 1.00 79.12 71 VAL A C 1
ATOM 556 O O . VAL A 1 71 ? 9.845 -5.375 -0.727 1.00 79.12 71 VAL A O 1
ATOM 559 N N . PHE A 1 72 ? 10.545 -5.276 -2.869 1.00 82.31 72 PHE A N 1
ATOM 560 C CA . PHE A 1 72 ? 10.376 -3.834 -3.011 1.00 82.31 72 PHE A CA 1
ATOM 561 C C . PHE A 1 72 ? 8.974 -3.391 -2.603 1.00 82.31 72 PHE A C 1
ATOM 563 O O . PHE A 1 72 ? 8.825 -2.539 -1.729 1.00 82.31 72 PHE A O 1
ATOM 570 N N . THR A 1 73 ? 7.939 -4.011 -3.173 1.00 83.62 73 THR A N 1
ATOM 571 C CA . THR A 1 73 ? 6.540 -3.667 -2.883 1.00 83.62 73 THR A CA 1
ATOM 572 C C . THR A 1 73 ? 6.215 -3.784 -1.390 1.00 83.62 73 THR A C 1
ATOM 574 O O . THR A 1 73 ? 5.581 -2.887 -0.830 1.00 83.62 73 THR A O 1
ATOM 577 N N . PHE A 1 74 ? 6.681 -4.842 -0.717 1.00 87.50 74 PHE A N 1
ATOM 578 C CA . PHE A 1 74 ? 6.486 -5.005 0.727 1.00 87.50 74 PHE A CA 1
ATOM 579 C C . PHE A 1 74 ? 7.267 -3.982 1.558 1.00 87.50 74 PHE A C 1
ATOM 581 O O . PHE A 1 74 ? 6.715 -3.427 2.509 1.00 87.50 74 PHE A O 1
ATOM 588 N N . GLY A 1 75 ? 8.516 -3.688 1.197 1.00 89.50 75 GLY A N 1
ATOM 589 C CA . GLY A 1 75 ? 9.307 -2.656 1.865 1.00 89.50 75 GLY A CA 1
ATOM 590 C C . GLY A 1 75 ? 8.687 -1.262 1.709 1.00 89.50 75 GLY A C 1
ATOM 591 O O . GLY A 1 75 ? 8.558 -0.540 2.698 1.00 89.50 75 GLY A O 1
ATOM 592 N N . PHE A 1 76 ? 8.186 -0.911 0.515 1.00 88.62 76 PHE A N 1
ATOM 593 C CA . PHE A 1 76 ? 7.419 0.326 0.295 1.00 88.62 76 PHE A CA 1
ATOM 594 C C . PHE A 1 76 ? 6.151 0.372 1.115 1.00 88.62 76 PHE A C 1
ATOM 596 O O . PHE A 1 76 ? 5.843 1.405 1.707 1.00 88.62 76 PHE A O 1
ATOM 603 N N . TYR A 1 77 ? 5.419 -0.737 1.165 1.00 91.31 77 TYR A N 1
ATOM 604 C CA . TYR A 1 77 ? 4.244 -0.831 2.010 1.00 91.31 77 TYR A CA 1
ATOM 605 C C . TYR A 1 77 ? 4.609 -0.571 3.476 1.00 91.31 77 TYR A C 1
ATOM 607 O O . TYR A 1 77 ? 4.005 0.302 4.095 1.00 91.31 77 TYR A O 1
ATOM 615 N N . GLY A 1 78 ? 5.663 -1.205 3.995 1.00 93.50 78 GLY A N 1
ATOM 616 C CA . GLY A 1 78 ? 6.193 -0.940 5.333 1.00 93.50 78 GLY A CA 1
ATOM 617 C C . GLY A 1 78 ? 6.521 0.540 5.563 1.00 93.50 78 GLY A C 1
ATOM 618 O O . GLY A 1 78 ? 6.025 1.135 6.518 1.00 93.50 78 GLY A O 1
ATOM 619 N N . MET A 1 79 ? 7.273 1.170 4.657 1.00 93.38 79 MET A N 1
ATOM 620 C CA . MET A 1 79 ? 7.599 2.602 4.728 1.00 93.38 79 MET A CA 1
ATOM 621 C C . MET A 1 79 ? 6.347 3.489 4.718 1.00 93.38 79 MET A C 1
ATOM 623 O O . MET A 1 79 ? 6.213 4.393 5.542 1.00 93.38 79 MET A O 1
ATOM 627 N N . ALA A 1 80 ? 5.387 3.207 3.838 1.00 93.06 80 ALA A N 1
ATOM 628 C CA . ALA A 1 80 ? 4.129 3.940 3.754 1.00 93.06 80 ALA A CA 1
ATOM 629 C C . ALA A 1 80 ? 3.266 3.777 5.017 1.00 93.06 80 ALA A C 1
ATOM 631 O O . ALA A 1 80 ? 2.586 4.726 5.418 1.00 93.06 80 ALA A O 1
ATOM 632 N N . ARG A 1 81 ? 3.301 2.606 5.669 1.00 94.38 81 ARG A N 1
ATOM 633 C CA . ARG A 1 81 ? 2.652 2.379 6.970 1.00 94.38 81 ARG A CA 1
ATOM 634 C C . ARG A 1 81 ? 3.365 3.120 8.100 1.00 94.38 81 ARG A C 1
ATOM 636 O O . ARG A 1 81 ? 2.685 3.660 8.965 1.00 94.38 81 ARG A O 1
ATOM 643 N N . VAL A 1 82 ? 4.696 3.212 8.085 1.00 95.44 82 VAL A N 1
ATOM 644 C CA . VAL A 1 82 ? 5.446 4.028 9.057 1.00 95.44 82 VAL A CA 1
ATOM 645 C C . VAL A 1 82 ? 5.071 5.504 8.931 1.00 95.44 82 VAL A C 1
ATOM 647 O O . VAL A 1 82 ? 4.792 6.154 9.938 1.00 95.44 82 VAL A O 1
ATOM 650 N N . LEU A 1 83 ? 5.005 6.033 7.706 1.00 93.56 83 LEU A N 1
ATOM 651 C CA . LEU A 1 83 ? 4.567 7.412 7.474 1.00 93.56 83 LEU A CA 1
ATOM 652 C C . LEU A 1 83 ? 3.126 7.638 7.960 1.00 93.56 83 LEU A C 1
ATOM 654 O O . LEU A 1 83 ? 2.843 8.648 8.597 1.00 93.56 83 LEU A O 1
ATOM 658 N N . ASP A 1 84 ? 2.224 6.688 7.716 1.00 92.94 84 ASP A N 1
ATOM 659 C CA . ASP A 1 84 ? 0.838 6.765 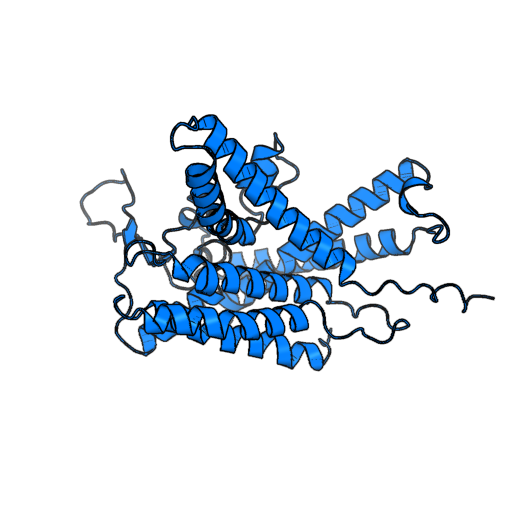8.187 1.00 92.94 84 ASP A CA 1
ATOM 660 C C . ASP A 1 84 ? 0.743 6.755 9.726 1.00 92.94 84 ASP A C 1
ATOM 662 O O . ASP A 1 84 ? 0.157 7.644 10.341 1.00 92.94 84 ASP A O 1
ATOM 666 N N . VAL A 1 85 ? 1.354 5.761 10.369 1.00 94.50 85 VAL A N 1
ATOM 667 C CA . VAL A 1 85 ? 1.148 5.470 11.796 1.00 94.50 85 VAL A CA 1
ATOM 668 C C . VAL A 1 85 ? 2.031 6.322 12.708 1.00 94.50 85 VAL A C 1
ATOM 670 O O . VAL A 1 85 ? 1.585 6.741 13.779 1.00 94.50 85 VAL A O 1
ATOM 673 N N . CYS A 1 86 ? 3.284 6.559 12.320 1.00 95.19 86 CYS A N 1
ATOM 674 C CA . CYS A 1 86 ? 4.274 7.217 13.172 1.00 95.19 86 CYS A CA 1
ATOM 675 C C . CYS A 1 86 ? 4.380 8.712 12.881 1.00 95.19 86 CYS A C 1
ATOM 677 O O . CYS A 1 86 ? 4.404 9.506 13.819 1.00 95.19 86 CYS A O 1
ATOM 679 N N . LEU A 1 87 ? 4.429 9.093 11.599 1.00 93.19 87 LEU A N 1
ATOM 680 C CA . LEU A 1 87 ? 4.525 10.497 11.208 1.00 93.19 87 LEU A CA 1
ATOM 681 C C . LEU A 1 87 ? 3.146 11.158 11.278 1.00 93.19 87 LEU A C 1
ATOM 683 O O . LEU A 1 87 ? 2.928 11.999 12.141 1.00 93.19 87 LEU A O 1
ATOM 687 N N . VAL A 1 88 ? 2.182 10.755 10.446 1.00 91.94 88 VAL A N 1
ATOM 688 C CA . VAL A 1 88 ? 0.849 11.386 10.451 1.00 91.94 88 VAL A CA 1
ATOM 689 C C . VAL A 1 88 ? 0.138 11.170 11.789 1.00 91.94 88 VAL A C 1
ATOM 691 O O . VAL A 1 88 ? -0.440 12.116 12.328 1.00 91.94 88 VAL A O 1
ATOM 694 N N . GLY A 1 89 ? 0.271 9.979 12.381 1.00 91.12 89 GLY A N 1
ATOM 695 C CA . GLY A 1 89 ? -0.263 9.659 13.708 1.00 91.12 89 GLY A CA 1
ATOM 696 C C . GLY A 1 89 ? 0.212 10.562 14.854 1.00 91.12 89 GLY A C 1
ATOM 697 O O . GLY A 1 89 ? -0.412 10.584 15.921 1.00 91.12 89 GLY A O 1
ATOM 698 N N . PHE A 1 90 ? 1.272 11.350 14.651 1.00 92.06 90 PHE A N 1
ATOM 699 C CA . PHE A 1 90 ? 1.687 12.394 15.585 1.00 92.06 90 PHE A CA 1
ATOM 700 C C . PHE A 1 90 ? 0.646 13.527 15.679 1.00 92.06 90 PHE A C 1
ATOM 702 O O . PHE A 1 90 ? 0.288 13.958 16.783 1.00 92.06 90 PHE A O 1
ATOM 709 N N . TRP A 1 91 ? 0.092 13.960 14.543 1.00 90.56 91 TRP A N 1
ATOM 710 C CA . TRP A 1 91 ? -0.892 15.049 14.466 1.00 90.56 91 TRP A CA 1
ATOM 711 C C . TRP A 1 91 ? -2.345 14.589 14.591 1.00 90.56 91 TRP A C 1
ATOM 713 O O . TRP A 1 91 ? -3.224 15.423 14.787 1.00 90.56 91 TRP A O 1
ATOM 723 N N . GLU A 1 92 ? -2.612 13.285 14.524 1.00 88.38 92 GLU A N 1
ATOM 724 C CA . GLU A 1 92 ? -3.973 12.757 14.641 1.00 88.38 92 GLU A CA 1
ATOM 725 C C . GLU A 1 92 ? -4.609 13.057 16.001 1.00 88.38 92 GLU A C 1
ATOM 727 O O . GLU A 1 92 ? -3.973 12.959 17.067 1.00 88.38 92 GLU A O 1
ATOM 732 N N . SER A 1 93 ? -5.903 13.378 15.960 1.00 88.00 93 SER A N 1
ATOM 733 C CA . SER A 1 93 ? -6.741 13.394 17.147 1.00 88.00 93 SER A CA 1
ATOM 734 C C . SER A 1 93 ? -7.199 11.968 17.502 1.00 88.00 93 SER A C 1
ATOM 736 O O . SER A 1 93 ? -7.233 11.084 16.644 1.00 88.00 93 SER A O 1
ATOM 738 N N . PRO A 1 94 ? -7.627 11.721 18.754 1.00 86.25 94 PRO A N 1
ATOM 739 C CA . PRO A 1 94 ? -8.249 10.457 19.176 1.00 86.25 94 PRO A CA 1
ATOM 740 C C . PRO A 1 94 ? -9.384 9.945 18.273 1.00 86.25 94 PRO A C 1
ATOM 742 O O . PRO A 1 94 ? -9.681 8.747 18.229 1.00 86.25 94 PRO A O 1
ATOM 745 N N . LYS A 1 95 ? -10.080 10.874 17.610 1.00 87.44 95 LYS A N 1
ATOM 746 C CA . LYS A 1 95 ? -11.227 10.584 16.747 1.00 87.44 95 LYS A CA 1
ATOM 747 C C . LYS A 1 95 ? -10.799 10.115 15.357 1.00 87.44 95 LYS A C 1
ATOM 749 O O . LYS A 1 95 ? -11.588 9.439 14.713 1.00 87.44 95 LYS A O 1
ATOM 754 N N . ASP A 1 96 ? -9.568 10.425 14.952 1.00 89.50 96 ASP A N 1
ATOM 755 C CA . ASP A 1 96 ? -9.025 10.111 13.625 1.00 89.50 96 ASP A CA 1
ATOM 756 C C . ASP A 1 96 ? -8.264 8.777 13.595 1.00 89.50 96 ASP A C 1
ATOM 758 O O . ASP A 1 96 ? -7.903 8.293 12.523 1.00 89.50 96 ASP A O 1
ATOM 762 N N . VAL A 1 97 ? -8.023 8.170 14.767 1.00 91.94 97 VAL A N 1
ATOM 763 C CA . VAL A 1 97 ? -7.415 6.838 14.865 1.00 91.94 97 VAL A CA 1
ATOM 764 C C . VAL A 1 97 ? -8.276 5.855 14.086 1.00 91.94 97 VAL A C 1
ATOM 766 O O . VAL A 1 97 ? -9.472 5.757 14.354 1.00 91.94 97 VAL A O 1
ATOM 769 N N . SER A 1 98 ? -7.643 5.116 13.171 1.00 94.56 98 SER A N 1
ATOM 770 C CA . SER A 1 98 ? -8.309 4.091 12.357 1.00 94.56 98 SER A CA 1
ATOM 771 C C . SER A 1 98 ? -9.149 3.161 13.230 1.00 94.56 98 SER A C 1
ATOM 773 O O . SER A 1 98 ? -8.679 2.668 14.255 1.00 94.56 98 SER A O 1
ATOM 775 N N . ARG A 1 99 ? -10.373 2.866 12.813 1.00 96.06 99 ARG A N 1
ATOM 776 C CA . ARG A 1 99 ? -11.245 1.927 13.528 1.00 96.06 99 ARG A CA 1
ATOM 777 C C . ARG A 1 99 ? -11.775 0.878 12.585 1.00 96.06 99 ARG A C 1
ATOM 779 O O . ARG A 1 99 ? -11.983 1.129 11.398 1.00 96.06 99 ARG A O 1
ATOM 786 N N . TRP A 1 100 ? -12.047 -0.293 13.141 1.00 97.00 100 TRP A N 1
ATOM 787 C CA . TRP A 1 100 ? -12.925 -1.217 12.455 1.00 97.00 100 TRP A CA 1
ATOM 788 C C . TRP A 1 100 ? -14.324 -0.626 12.383 1.00 97.00 100 TRP A C 1
ATOM 790 O O . TRP A 1 100 ? -14.818 -0.007 13.326 1.00 97.00 100 TRP A O 1
ATOM 800 N N . ILE A 1 101 ? -14.973 -0.868 11.263 1.00 95.81 101 ILE A N 1
ATOM 801 C CA . ILE A 1 101 ? -16.397 -0.700 11.074 1.00 95.81 101 ILE A CA 1
ATOM 802 C C . ILE A 1 101 ? -16.971 -2.082 10.791 1.00 95.81 101 ILE A C 1
ATOM 804 O O . ILE A 1 101 ? -16.539 -2.785 9.874 1.00 95.81 101 ILE A O 1
ATOM 808 N N . ALA A 1 102 ? -17.924 -2.479 11.620 1.00 93.69 102 ALA A N 1
ATOM 809 C CA . ALA A 1 102 ? -18.661 -3.714 11.450 1.00 93.69 102 ALA A CA 1
ATOM 810 C C . ALA A 1 102 ? -19.968 -3.412 10.724 1.00 93.69 102 ALA A C 1
ATOM 812 O O . ALA A 1 102 ? -20.588 -2.361 10.923 1.00 93.69 102 ALA A O 1
ATOM 813 N N . ARG A 1 103 ? -20.407 -4.342 9.882 1.00 88.81 103 ARG A N 1
ATOM 814 C CA . ARG A 1 103 ? -21.762 -4.294 9.338 1.00 88.81 103 ARG A CA 1
ATOM 815 C C . ARG A 1 103 ? -22.762 -4.487 10.482 1.00 88.81 103 ARG A C 1
ATOM 817 O O . ARG A 1 103 ? -22.641 -5.446 11.245 1.00 88.81 103 ARG A O 1
ATOM 824 N N . ALA A 1 104 ? -23.746 -3.596 10.606 1.00 85.00 104 ALA A N 1
ATOM 825 C CA . ALA A 1 104 ? -24.850 -3.818 11.531 1.00 85.00 104 ALA A CA 1
ATOM 826 C C . ALA A 1 104 ? -25.549 -5.134 11.161 1.00 85.00 104 ALA A C 1
ATOM 828 O O . ALA A 1 104 ? -25.854 -5.367 9.987 1.00 85.00 104 ALA A O 1
ATOM 829 N N . LYS A 1 105 ? -25.795 -6.004 12.148 1.00 80.12 105 LYS A N 1
ATOM 830 C CA . LYS A 1 105 ? -26.700 -7.139 11.933 1.00 80.12 105 LYS A CA 1
ATOM 831 C C . LYS A 1 105 ? -28.040 -6.564 11.479 1.00 80.12 105 LYS A C 1
ATOM 833 O O . LYS A 1 105 ? -28.488 -5.580 12.069 1.00 80.12 105 LYS A O 1
ATOM 838 N N . LYS A 1 106 ? -28.643 -7.142 10.431 1.00 73.12 106 LYS A N 1
ATOM 839 C CA . LYS A 1 106 ? -30.027 -6.817 10.063 1.00 73.12 106 LYS A CA 1
ATOM 840 C C . LYS A 1 106 ? -30.856 -6.969 11.335 1.00 73.12 106 LYS A C 1
ATOM 842 O O . LYS A 1 106 ? -30.876 -8.044 11.924 1.00 73.12 106 LYS A O 1
ATOM 847 N N . GLN A 1 107 ? -31.423 -5.867 11.806 1.00 67.06 107 GLN A N 1
ATOM 848 C CA . GLN A 1 107 ? -32.465 -5.926 12.812 1.00 67.06 107 GLN A CA 1
ATOM 849 C C . GLN A 1 107 ? -33.709 -6.366 12.040 1.00 67.06 107 GLN A C 1
ATOM 851 O O . GLN A 1 107 ? -34.016 -5.740 11.025 1.00 67.06 107 GLN A O 1
ATOM 856 N N . ASP A 1 108 ? -34.312 -7.484 12.449 1.00 65.06 108 ASP A N 1
ATOM 857 C CA . ASP A 1 108 ? -35.164 -8.356 11.617 1.00 65.06 108 ASP A CA 1
ATOM 858 C C . ASP A 1 108 ? -36.359 -7.680 10.903 1.00 65.06 108 ASP A C 1
ATOM 860 O O . ASP A 1 108 ? -36.907 -8.274 9.983 1.00 65.06 108 ASP A O 1
ATOM 864 N N . ASP A 1 109 ? -36.693 -6.419 11.200 1.00 61.78 109 ASP A N 1
ATOM 865 C CA . ASP A 1 109 ? -37.887 -5.736 10.674 1.00 61.78 109 ASP A CA 1
ATOM 866 C C . ASP A 1 109 ? -37.624 -4.496 9.790 1.00 61.78 109 ASP A C 1
ATOM 868 O O . ASP A 1 109 ? -38.569 -3.815 9.389 1.00 61.78 109 ASP A O 1
ATOM 872 N N . GLN A 1 110 ? -36.371 -4.157 9.453 1.00 54.03 110 GLN A N 1
ATOM 873 C CA . GLN A 1 110 ? -36.081 -3.027 8.548 1.00 54.03 110 GLN A CA 1
ATOM 874 C C . GLN A 1 110 ? -35.564 -3.497 7.184 1.00 54.03 110 GLN A C 1
ATOM 876 O O . GLN A 1 110 ? -34.371 -3.741 6.987 1.00 54.03 110 GLN A O 1
ATOM 881 N N . GLU A 1 111 ? -36.489 -3.587 6.224 1.00 53.19 111 GLU A N 1
ATOM 882 C CA . GLU A 1 111 ? -36.209 -3.838 4.809 1.00 53.19 111 GLU A CA 1
ATOM 883 C C . GLU A 1 111 ? -35.199 -2.822 4.232 1.00 53.19 111 GLU A C 1
ATOM 885 O O . GLU A 1 111 ? -35.485 -1.651 3.978 1.00 53.19 111 GLU A O 1
ATOM 890 N N . ASP A 1 112 ? -33.981 -3.328 4.028 1.00 55.97 112 ASP A N 1
ATOM 891 C CA . A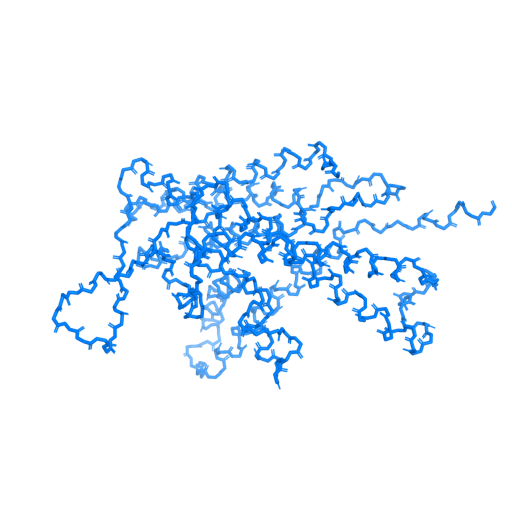SP A 1 112 ? -33.040 -3.086 2.926 1.00 55.97 112 ASP A CA 1
ATOM 892 C C . ASP A 1 112 ? -32.557 -1.672 2.570 1.00 55.97 112 ASP A C 1
ATOM 894 O O . ASP A 1 112 ? -31.693 -1.551 1.699 1.00 55.97 112 ASP A O 1
ATOM 898 N N . ARG A 1 113 ? -32.986 -0.589 3.226 1.00 53.03 113 ARG A N 1
ATOM 899 C CA . ARG A 1 113 ? -32.677 0.744 2.669 1.00 53.03 113 ARG A CA 1
ATOM 900 C C . ARG A 1 113 ? -31.371 1.415 3.058 1.00 53.03 113 ARG A C 1
ATOM 902 O O . ARG A 1 113 ? -31.023 2.355 2.362 1.00 53.03 113 ARG A O 1
ATOM 909 N N . ASN A 1 114 ? -30.601 0.951 4.040 1.00 63.31 114 ASN A N 1
ATOM 910 C CA . ASN A 1 114 ? -29.218 1.413 4.246 1.00 63.31 114 ASN A CA 1
ATOM 911 C C . ASN A 1 114 ? -28.470 0.432 5.156 1.00 63.31 114 ASN A C 1
ATOM 913 O O . ASN A 1 114 ? -28.743 0.383 6.352 1.00 63.31 114 ASN A O 1
ATOM 917 N N . MET A 1 115 ? -27.503 -0.329 4.629 1.00 66.19 115 MET A N 1
ATOM 918 C CA . MET A 1 115 ? -26.589 -1.083 5.495 1.00 66.19 115 MET A CA 1
ATOM 919 C C . MET A 1 115 ? -25.785 -0.096 6.346 1.00 66.19 115 MET A C 1
ATOM 921 O O . MET A 1 115 ? -24.834 0.525 5.866 1.00 66.19 115 MET A O 1
ATOM 925 N N . ALA A 1 116 ? -26.178 0.068 7.606 1.00 82.81 116 ALA A N 1
ATOM 926 C CA . ALA A 1 116 ? -25.441 0.892 8.543 1.00 82.81 116 ALA A CA 1
ATOM 927 C C . ALA A 1 116 ? -24.129 0.184 8.911 1.00 82.81 116 ALA A C 1
ATOM 929 O O . ALA A 1 116 ? -24.115 -0.979 9.318 1.00 82.81 116 ALA A O 1
ATOM 930 N N . PHE A 1 117 ? -23.014 0.889 8.754 1.00 89.69 117 PHE A N 1
ATOM 931 C CA . PHE A 1 117 ? -21.727 0.469 9.294 1.00 89.69 117 PHE A CA 1
ATOM 932 C C . PHE A 1 117 ? -21.549 1.125 10.659 1.00 89.69 117 PHE A C 1
ATOM 934 O O . PHE A 1 117 ? -21.685 2.343 10.781 1.00 89.69 117 PHE A O 1
ATOM 941 N N . VAL A 1 118 ? -21.245 0.326 11.676 1.00 93.88 118 VAL A N 1
ATOM 942 C CA . VAL A 1 118 ? -21.063 0.796 13.051 1.00 93.88 118 VAL A CA 1
ATOM 943 C C . VAL A 1 118 ? -19.582 0.733 13.393 1.00 93.88 118 VAL A C 1
ATOM 945 O O . VAL A 1 118 ? -18.945 -0.308 13.233 1.00 93.88 118 VAL A O 1
ATOM 948 N N . ALA A 1 119 ? -19.026 1.851 13.858 1.00 94.94 119 ALA A N 1
ATOM 949 C CA . ALA A 1 119 ? -17.650 1.895 14.333 1.00 94.94 119 ALA A CA 1
ATOM 950 C C . ALA A 1 119 ? -17.494 1.022 15.584 1.00 94.94 119 ALA A C 1
ATOM 952 O O . ALA A 1 119 ? -18.178 1.221 16.589 1.00 94.94 119 ALA A O 1
ATOM 953 N N . VAL A 1 120 ? -16.574 0.066 15.521 1.00 95.44 120 VAL A N 1
ATOM 954 C CA . VAL A 1 120 ? -16.208 -0.794 16.644 1.00 95.44 120 VAL A CA 1
ATOM 955 C C . VAL A 1 120 ? -15.287 0.007 17.574 1.00 95.44 120 VAL A C 1
ATOM 957 O O . VAL A 1 120 ? -14.379 0.696 17.092 1.00 95.44 120 VAL A O 1
ATOM 960 N N . PRO A 1 121 ? -15.496 -0.036 18.903 1.00 95.19 121 PRO A N 1
ATOM 961 C CA . PRO A 1 121 ? -14.589 0.615 19.839 1.00 95.19 121 PRO A CA 1
ATOM 962 C C . PRO A 1 121 ? -13.180 0.017 19.747 1.00 95.19 121 PRO A C 1
ATOM 964 O O . PRO A 1 121 ? -13.003 -1.156 19.418 1.00 95.19 121 PRO A O 1
ATOM 967 N N . LEU A 1 122 ? -12.165 0.825 20.070 1.00 95.31 122 LEU A N 1
ATOM 968 C CA . LEU A 1 122 ? -10.788 0.338 20.126 1.00 95.31 122 LEU A CA 1
ATOM 969 C C . LEU A 1 122 ? -10.670 -0.795 21.159 1.00 95.31 122 LEU A C 1
ATOM 971 O O . LEU A 1 122 ? -11.243 -0.694 22.249 1.00 95.31 122 LEU A O 1
ATOM 975 N N . PRO A 1 123 ? -9.921 -1.865 20.847 1.00 96.25 123 PRO A N 1
ATOM 976 C CA . PRO A 1 123 ? -9.799 -3.000 21.743 1.00 96.25 123 PRO A CA 1
ATOM 977 C C . PRO A 1 123 ? -9.053 -2.612 23.020 1.00 96.25 123 PRO A C 1
ATOM 979 O O . PRO A 1 123 ? -8.005 -1.964 22.991 1.00 96.25 123 PRO A O 1
ATOM 982 N N . THR A 1 124 ? -9.573 -3.062 24.159 1.00 95.94 124 THR A N 1
ATOM 983 C CA . THR A 1 124 ? -8.957 -2.828 25.470 1.00 95.94 124 THR A CA 1
ATOM 984 C C . THR A 1 124 ? -8.106 -4.008 25.934 1.00 95.94 124 THR A C 1
ATOM 986 O O . THR A 1 124 ? -7.104 -3.793 26.620 1.00 95.94 124 THR A O 1
ATOM 989 N N . THR A 1 125 ? -8.451 -5.230 25.515 1.00 97.06 125 THR A N 1
ATOM 990 C CA . THR A 1 125 ? -7.759 -6.478 25.870 1.00 97.06 125 THR A CA 1
ATOM 991 C C . THR A 1 125 ? -6.479 -6.675 25.059 1.00 97.06 125 THR A C 1
ATOM 993 O O . THR A 1 125 ? -6.399 -6.262 23.904 1.00 97.06 125 THR A O 1
ATOM 996 N N . LEU A 1 126 ? -5.478 -7.354 25.631 1.00 96.75 126 LEU A N 1
ATOM 997 C CA . LEU A 1 126 ? -4.211 -7.646 24.944 1.00 96.75 126 LEU A CA 1
ATOM 998 C C . LEU A 1 126 ? -4.436 -8.356 23.599 1.00 96.75 126 LEU A C 1
ATOM 1000 O O . LEU A 1 126 ? -3.915 -7.919 22.577 1.00 96.75 126 LEU A O 1
ATOM 1004 N N . VAL A 1 127 ? -5.262 -9.405 23.595 1.00 97.81 127 VAL A N 1
ATOM 1005 C CA . VAL A 1 127 ? -5.585 -10.181 22.387 1.00 97.81 127 VAL A CA 1
ATOM 1006 C C . VAL A 1 127 ? -6.265 -9.308 21.334 1.00 97.81 127 VAL A C 1
ATOM 1008 O O . VAL A 1 127 ? -5.881 -9.352 20.170 1.00 97.81 127 VAL A O 1
ATOM 1011 N N . GLY A 1 128 ? -7.221 -8.461 21.732 1.00 97.44 128 GLY A N 1
ATOM 1012 C CA . GLY A 1 128 ? -7.893 -7.552 20.804 1.00 97.44 128 GLY A CA 1
ATOM 1013 C C . GLY A 1 128 ? -6.934 -6.535 20.182 1.00 97.44 128 GLY A C 1
ATOM 1014 O O . GLY A 1 128 ? -7.027 -6.249 18.992 1.00 97.44 128 GLY A O 1
ATOM 1015 N N . ARG A 1 129 ? -5.974 -6.020 20.959 1.00 97.50 129 ARG A N 1
ATOM 1016 C CA . ARG A 1 129 ? -4.943 -5.096 20.461 1.00 97.50 129 ARG A CA 1
ATOM 1017 C C . ARG A 1 129 ? -3.981 -5.784 19.496 1.00 97.50 129 ARG A C 1
ATOM 1019 O O . ARG A 1 129 ? -3.642 -5.201 18.474 1.00 97.50 129 ARG A O 1
ATOM 1026 N N . LEU A 1 130 ? -3.579 -7.025 19.780 1.00 97.75 130 LEU A N 1
ATOM 1027 C CA . LEU A 1 130 ? -2.761 -7.826 18.862 1.00 97.75 130 LEU A CA 1
ATOM 1028 C C . LEU A 1 130 ? -3.511 -8.118 17.556 1.00 97.75 130 LEU A C 1
ATOM 1030 O O . LEU A 1 130 ? -2.949 -7.926 16.482 1.00 97.75 130 LEU A O 1
ATOM 1034 N N . ALA A 1 131 ? -4.787 -8.502 17.640 1.00 97.38 131 ALA A N 1
ATOM 1035 C CA . ALA A 1 131 ? -5.657 -8.704 16.484 1.00 97.38 131 ALA A CA 1
ATOM 1036 C C . ALA A 1 131 ? -5.783 -7.428 15.634 1.00 97.38 131 ALA A C 1
ATOM 1038 O O . ALA A 1 131 ? -5.621 -7.481 14.417 1.00 97.38 131 ALA A O 1
ATOM 1039 N N . TYR A 1 132 ? -5.987 -6.276 16.281 1.00 97.38 132 TYR A N 1
ATOM 1040 C CA . TYR A 1 132 ? -5.976 -4.959 15.638 1.00 97.38 132 TYR A CA 1
ATOM 1041 C C . TYR A 1 132 ? -4.663 -4.682 14.923 1.00 97.38 132 TYR A C 1
ATOM 1043 O O . TYR A 1 132 ? -4.672 -4.277 13.765 1.00 97.38 132 TYR A O 1
ATOM 1051 N N . THR A 1 133 ? -3.536 -4.940 15.580 1.00 97.56 133 THR A N 1
ATOM 1052 C CA . THR A 1 133 ? -2.218 -4.716 14.994 1.00 97.56 133 THR A CA 1
ATOM 1053 C C . THR A 1 133 ? -1.966 -5.584 13.772 1.00 97.56 133 THR A C 1
ATOM 1055 O O . THR A 1 133 ? -1.556 -5.062 12.737 1.00 97.56 133 THR A O 1
ATOM 1058 N N . ILE A 1 134 ? -2.226 -6.888 13.874 1.00 96.50 134 ILE A N 1
ATOM 1059 C CA . ILE A 1 134 ? -2.019 -7.839 12.776 1.00 96.50 134 ILE A CA 1
ATOM 1060 C C . ILE A 1 134 ? -2.896 -7.458 11.586 1.00 96.50 134 ILE A C 1
ATOM 1062 O O . ILE A 1 134 ? -2.395 -7.329 10.469 1.00 96.50 134 ILE A O 1
ATOM 1066 N N . ASP A 1 135 ? -4.180 -7.201 11.831 1.00 96.94 135 ASP A N 1
ATOM 1067 C CA . ASP A 1 135 ? -5.109 -6.821 10.774 1.00 96.94 135 ASP A CA 1
ATOM 1068 C C . ASP A 1 135 ? -4.695 -5.502 10.109 1.00 96.94 135 ASP A C 1
ATOM 1070 O O . ASP A 1 135 ? -4.635 -5.407 8.886 1.00 96.94 135 ASP A O 1
ATOM 1074 N N . ASN A 1 136 ? -4.299 -4.502 10.898 1.00 95.69 136 ASN A N 1
ATOM 1075 C CA . ASN A 1 136 ? -3.881 -3.198 10.391 1.00 95.69 136 ASN A CA 1
ATOM 1076 C C . ASN A 1 136 ? -2.583 -3.260 9.567 1.00 95.69 136 ASN A C 1
ATOM 1078 O O . ASN A 1 136 ? -2.460 -2.532 8.584 1.00 95.69 136 ASN A O 1
ATOM 1082 N N . ILE A 1 137 ? -1.636 -4.134 9.936 1.00 94.81 137 ILE A N 1
ATOM 1083 C CA . ILE A 1 137 ? -0.432 -4.418 9.136 1.00 94.81 137 ILE A CA 1
ATOM 1084 C C . ILE A 1 137 ? -0.793 -5.154 7.851 1.00 94.81 137 ILE A C 1
ATOM 1086 O O . ILE A 1 137 ? -0.191 -4.903 6.818 1.00 94.81 137 ILE A O 1
ATOM 1090 N N . SER A 1 138 ? -1.743 -6.082 7.895 1.00 92.56 138 SER A N 1
ATOM 1091 C CA . SER A 1 138 ? -2.142 -6.837 6.704 1.00 92.56 138 SER A CA 1
ATOM 1092 C C . SER A 1 138 ? -3.065 -6.044 5.765 1.00 92.56 138 SER A C 1
ATOM 1094 O O . SER A 1 138 ? -3.227 -6.405 4.597 1.00 92.56 138 SER A O 1
ATOM 1096 N N . SER A 1 139 ? -3.658 -4.946 6.251 1.00 93.00 139 SER A N 1
ATOM 1097 C CA . SER A 1 139 ? -4.654 -4.166 5.523 1.00 93.00 139 SER A CA 1
ATOM 1098 C C . SER A 1 139 ? -4.024 -3.190 4.537 1.00 93.00 139 SER A C 1
ATOM 1100 O O . SER A 1 139 ? -3.533 -2.110 4.874 1.00 93.00 139 SER A O 1
ATOM 1102 N N . SER A 1 140 ? -4.086 -3.544 3.264 1.00 83.88 140 SER A N 1
ATOM 1103 C CA . SER A 1 140 ? -3.577 -2.716 2.173 1.00 83.88 140 SER A CA 1
ATOM 1104 C C . SER A 1 140 ? -4.565 -1.641 1.718 1.00 83.88 140 SER A C 1
ATOM 1106 O O . SER A 1 140 ? -4.162 -0.527 1.401 1.00 83.88 140 SER A O 1
ATOM 1108 N N . ARG A 1 141 ? -5.866 -1.953 1.692 1.00 90.69 141 ARG A N 1
ATOM 1109 C CA . ARG A 1 141 ? -6.927 -1.098 1.112 1.00 90.69 141 ARG A CA 1
ATOM 1110 C C . ARG A 1 141 ? -8.101 -0.848 2.055 1.00 90.69 141 ARG A C 1
ATOM 1112 O O . ARG A 1 141 ? -9.167 -0.420 1.622 1.00 90.69 141 ARG A O 1
ATOM 1119 N N . GLY A 1 142 ? -7.923 -1.157 3.332 1.00 93.06 142 GLY A N 1
ATOM 1120 C CA . GLY A 1 142 ? -8.957 -1.000 4.347 1.00 93.06 142 GLY A CA 1
ATOM 1121 C C . GLY A 1 142 ? -9.853 -2.222 4.445 1.00 93.06 142 GLY A C 1
ATOM 1122 O O . GLY A 1 142 ? -10.834 -2.208 5.178 1.00 93.06 142 GLY A O 1
ATOM 1123 N N . SER A 1 143 ? -9.522 -3.310 3.754 1.00 93.75 143 SER A N 1
ATOM 1124 C CA . SER A 1 143 ? -10.121 -4.603 4.055 1.00 93.75 143 SER A CA 1
ATOM 1125 C C . SER A 1 143 ? -9.591 -5.126 5.394 1.00 93.75 143 SER A C 1
ATOM 1127 O O . SER A 1 143 ? -8.473 -4.795 5.794 1.00 93.75 143 SER A O 1
ATOM 1129 N N . SER A 1 144 ? -10.415 -5.889 6.105 1.00 95.50 144 SER A N 1
ATOM 1130 C CA . SER A 1 144 ? -10.043 -6.539 7.362 1.00 95.50 144 SER A CA 1
ATOM 1131 C C . SER A 1 144 ? -10.027 -8.045 7.157 1.00 95.50 144 SER A C 1
ATOM 1133 O O . SER A 1 144 ? -10.909 -8.555 6.470 1.00 95.50 144 SER A O 1
ATOM 1135 N N . ILE A 1 145 ? -9.077 -8.756 7.766 1.00 95.50 145 ILE A N 1
ATOM 1136 C CA . ILE A 1 145 ? -9.014 -10.229 7.785 1.00 95.50 145 ILE A CA 1
ATOM 1137 C C . ILE A 1 145 ? -10.159 -10.862 8.590 1.00 95.50 145 ILE A C 1
ATOM 1139 O O . ILE A 1 145 ? -10.374 -12.074 8.502 1.00 95.50 145 ILE A O 1
ATOM 1143 N N . PHE A 1 146 ? -10.894 -10.055 9.363 1.00 94.88 146 PHE A N 1
ATOM 1144 C CA . PHE A 1 146 ? -12.051 -10.475 10.145 1.00 94.88 146 PHE A CA 1
ATOM 1145 C C . PHE A 1 146 ? -13.351 -10.372 9.346 1.00 94.88 146 PHE A C 1
ATOM 1147 O O . PHE A 1 146 ? -13.539 -9.486 8.510 1.00 94.88 146 PHE A O 1
ATOM 1154 N N . ALA A 1 147 ? -14.279 -11.285 9.627 1.00 91.88 147 ALA A N 1
ATOM 1155 C CA . ALA A 1 147 ? -15.551 -11.342 8.923 1.00 91.88 147 ALA A CA 1
ATOM 1156 C C . ALA A 1 147 ? -16.445 -10.135 9.198 1.00 91.88 147 ALA A C 1
ATOM 1158 O O . ALA A 1 147 ? -16.557 -9.681 10.332 1.00 91.88 147 ALA A O 1
ATOM 1159 N N . GLU A 1 148 ? -17.085 -9.639 8.132 1.00 89.19 148 GLU A N 1
ATOM 1160 C CA . GLU A 1 148 ? -17.989 -8.476 8.148 1.00 89.19 148 GLU A CA 1
ATOM 1161 C C . GLU A 1 148 ? -17.384 -7.196 8.756 1.00 89.19 148 GLU A C 1
ATOM 1163 O O . GLU A 1 148 ? -18.105 -6.249 9.087 1.00 89.19 148 GLU A O 1
ATOM 1168 N N . CYS A 1 149 ? -16.055 -7.147 8.839 1.00 93.31 149 CYS A N 1
ATOM 1169 C CA . CYS A 1 149 ? -15.287 -5.994 9.265 1.00 93.31 149 CYS A CA 1
ATOM 1170 C C . CYS A 1 149 ? -14.582 -5.363 8.066 1.00 93.31 149 CYS A C 1
ATOM 1172 O O . CYS A 1 149 ? -14.157 -6.013 7.112 1.00 93.31 149 CYS A O 1
ATOM 1174 N N . SER A 1 150 ? -14.430 -4.052 8.130 1.00 95.50 150 SER A N 1
ATOM 1175 C CA . SER A 1 150 ? -13.511 -3.296 7.285 1.00 95.50 150 SER A CA 1
ATOM 1176 C C . SER A 1 150 ? -12.971 -2.139 8.105 1.00 95.50 150 SER A C 1
ATOM 1178 O O . SER A 1 150 ? -13.432 -1.895 9.217 1.00 95.50 150 SER A O 1
ATOM 1180 N N . TRP A 1 151 ? -11.984 -1.432 7.593 1.00 96.50 151 TRP A N 1
ATOM 1181 C CA . TRP A 1 151 ? -11.524 -0.209 8.217 1.00 96.50 151 TRP A CA 1
ATOM 1182 C C . TRP A 1 151 ? -12.404 0.976 7.812 1.00 96.50 151 TRP A C 1
ATOM 1184 O O . TRP A 1 151 ? -12.930 1.028 6.703 1.00 96.50 151 TRP A O 1
ATOM 1194 N N . ASP A 1 152 ? -12.549 1.954 8.697 1.00 95.12 152 ASP A N 1
ATOM 1195 C CA . ASP A 1 152 ? -13.314 3.191 8.489 1.00 95.12 152 ASP A CA 1
ATOM 1196 C C . ASP A 1 152 ? -12.869 4.014 7.267 1.00 95.12 152 ASP A C 1
ATOM 1198 O O . ASP A 1 152 ? -13.670 4.719 6.653 1.00 95.12 152 ASP A O 1
ATOM 1202 N N . TRP A 1 153 ? -11.613 3.869 6.859 1.00 93.56 153 TRP A N 1
ATOM 1203 C CA . TRP A 1 153 ? -11.043 4.468 5.650 1.00 93.56 153 TRP A CA 1
ATOM 1204 C C . TRP A 1 153 ? -11.185 3.600 4.386 1.00 93.56 153 TRP A C 1
ATOM 1206 O O . TRP A 1 153 ? -10.700 3.990 3.321 1.00 93.56 153 TRP A O 1
ATOM 1216 N N . ALA A 1 154 ? -11.828 2.430 4.463 1.00 93.56 154 ALA A N 1
ATOM 1217 C CA . ALA A 1 154 ? -12.021 1.556 3.312 1.00 93.56 154 ALA A CA 1
ATOM 1218 C C . ALA A 1 154 ? -12.948 2.207 2.267 1.00 93.56 154 ALA A C 1
ATOM 1220 O O . ALA A 1 154 ? -14.071 2.634 2.588 1.00 93.56 154 ALA A O 1
ATOM 1221 N N . PRO A 1 155 ? -12.547 2.251 0.984 1.00 90.25 155 PRO A N 1
ATOM 1222 C CA . PRO A 1 155 ? -13.418 2.764 -0.057 1.00 90.25 155 PRO A CA 1
ATOM 1223 C C . PRO A 1 155 ? -14.658 1.874 -0.189 1.00 90.25 155 PRO A C 1
ATOM 1225 O O . PRO A 1 155 ? -14.651 0.683 0.129 1.00 90.25 155 PRO A O 1
ATOM 1228 N N . ARG A 1 156 ? -15.756 2.466 -0.664 1.00 88.06 156 ARG A N 1
ATOM 1229 C CA . ARG A 1 156 ? -17.054 1.787 -0.793 1.00 88.06 156 ARG A CA 1
ATOM 1230 C C . ARG A 1 156 ? -16.958 0.480 -1.593 1.00 88.06 156 ARG A C 1
ATOM 1232 O O . ARG A 1 156 ? -17.501 -0.532 -1.170 1.00 88.06 156 ARG A O 1
ATOM 1239 N N . SER A 1 157 ? -16.165 0.486 -2.663 1.00 87.62 157 SER A N 1
ATOM 1240 C CA . SER A 1 157 ? -15.908 -0.673 -3.526 1.00 87.62 157 SER A CA 1
ATOM 1241 C C . SER A 1 157 ? -15.299 -1.882 -2.805 1.00 87.62 157 SER A C 1
ATOM 1243 O O . SER A 1 157 ? -15.493 -3.009 -3.246 1.00 87.62 157 SER A O 1
ATOM 1245 N N . ILE A 1 158 ? -14.577 -1.659 -1.704 1.00 90.06 158 ILE A N 1
ATOM 1246 C CA . ILE A 1 158 ? -13.994 -2.713 -0.864 1.00 90.06 158 ILE A CA 1
ATOM 1247 C C . ILE A 1 158 ? -15.024 -3.229 0.134 1.00 90.06 158 ILE A C 1
ATOM 1249 O O . ILE A 1 158 ? -15.139 -4.432 0.341 1.00 90.06 158 ILE A O 1
ATOM 1253 N N . ARG A 1 159 ? -15.826 -2.328 0.706 1.00 89.62 159 ARG A N 1
ATOM 1254 C CA . ARG A 1 159 ? -16.878 -2.671 1.675 1.00 89.62 159 ARG A CA 1
ATOM 1255 C C . ARG A 1 159 ? -18.014 -3.483 1.058 1.00 89.62 159 ARG A C 1
ATOM 1257 O O . ARG A 1 159 ? -18.585 -4.357 1.713 1.00 89.62 159 ARG A O 1
ATOM 1264 N N . GLU A 1 160 ? -18.332 -3.192 -0.198 1.00 87.62 160 GLU A N 1
ATOM 1265 C CA . GLU A 1 160 ? -19.391 -3.852 -0.965 1.00 87.62 160 GLU A CA 1
ATOM 1266 C C . GLU A 1 160 ? -18.919 -5.115 -1.689 1.00 87.62 160 GLU A C 1
ATOM 1268 O O . GLU A 1 160 ? -19.754 -5.869 -2.179 1.00 87.62 160 GLU A O 1
ATOM 1273 N N . TYR A 1 161 ? -17.611 -5.390 -1.730 1.00 88.50 161 TYR A N 1
ATOM 1274 C CA . TYR A 1 161 ? -17.086 -6.571 -2.406 1.00 88.50 161 TYR A CA 1
ATOM 1275 C C . TYR A 1 161 ? -17.634 -7.856 -1.775 1.00 88.50 161 TYR A C 1
ATOM 1277 O O . TYR A 1 161 ? -17.579 -8.045 -0.554 1.00 88.50 161 TYR A O 1
ATOM 1285 N N . ARG A 1 162 ? -18.189 -8.741 -2.604 1.00 83.06 162 ARG A N 1
ATOM 1286 C CA . ARG A 1 162 ? -18.778 -10.010 -2.176 1.00 83.06 162 ARG A CA 1
ATOM 1287 C C . ARG A 1 162 ? -18.398 -11.106 -3.157 1.00 83.06 162 ARG A C 1
ATOM 1289 O O . ARG A 1 162 ? -18.489 -10.927 -4.365 1.00 83.06 162 ARG A O 1
ATOM 1296 N N . LEU A 1 163 ? -17.998 -12.241 -2.601 1.00 79.12 163 LEU A N 1
ATOM 1297 C CA . LEU A 1 163 ? -17.884 -13.504 -3.312 1.00 79.12 163 LEU A CA 1
ATOM 1298 C C . LEU A 1 163 ? -18.593 -14.585 -2.511 1.00 79.12 163 LEU A C 1
ATOM 1300 O O . LEU A 1 163 ? -18.636 -14.526 -1.281 1.00 79.12 163 LEU A O 1
ATOM 1304 N N . SER A 1 164 ? -19.133 -15.552 -3.242 1.00 75.94 164 SER A N 1
ATOM 1305 C CA . SER A 1 164 ? -20.017 -16.601 -2.746 1.00 75.94 164 SER A CA 1
ATOM 1306 C C . SER A 1 164 ? -19.304 -17.598 -1.844 1.00 75.94 164 SER A C 1
ATOM 1308 O O . SER A 1 164 ? -19.823 -17.940 -0.784 1.00 75.94 164 SER A O 1
ATOM 1310 N N . SER A 1 165 ? -18.121 -18.082 -2.239 1.00 94.69 165 SER A N 1
ATOM 1311 C CA . SER A 1 165 ? -17.468 -19.178 -1.519 1.00 94.69 165 SER A CA 1
ATOM 1312 C C . SER A 1 165 ? -15.945 -19.070 -1.447 1.00 94.69 165 SER A C 1
ATOM 1314 O O . SER A 1 165 ? -15.277 -18.477 -2.296 1.00 94.69 165 SER A O 1
ATOM 1316 N N . ARG A 1 166 ? -15.380 -19.682 -0.398 1.00 95.31 166 ARG A N 1
ATOM 1317 C CA . ARG A 1 166 ? -13.931 -19.753 -0.165 1.00 95.31 166 ARG A CA 1
ATOM 1318 C C . ARG A 1 166 ? -13.208 -20.549 -1.248 1.00 95.31 166 ARG A C 1
ATOM 1320 O O . ARG A 1 166 ? -12.132 -20.152 -1.677 1.00 95.31 166 ARG A O 1
ATOM 1327 N N . SER A 1 167 ? -13.793 -21.662 -1.687 1.00 96.19 167 SER A N 1
ATOM 1328 C CA . SER A 1 167 ? -13.232 -22.513 -2.741 1.00 96.19 167 SER A CA 1
ATOM 1329 C C . SER A 1 167 ? -13.166 -21.776 -4.073 1.00 96.19 167 SER A C 1
ATOM 1331 O O . SER A 1 167 ? -12.122 -21.786 -4.718 1.00 96.19 167 SER A O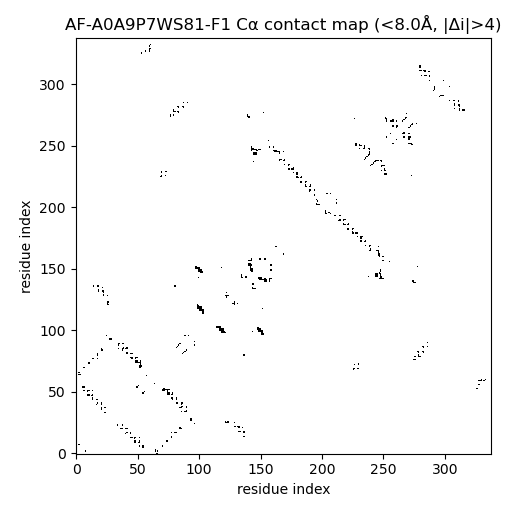 1
ATOM 1333 N N . GLU A 1 168 ? -14.241 -21.084 -4.451 1.00 94.81 168 GLU A N 1
ATOM 1334 C CA . GLU A 1 168 ? -14.287 -20.260 -5.658 1.00 94.81 168 GLU A CA 1
ATOM 1335 C C . GLU A 1 168 ? -13.219 -19.165 -5.630 1.00 94.81 168 GLU A C 1
ATOM 1337 O O . GLU A 1 168 ? -12.469 -19.024 -6.595 1.00 94.81 168 GLU A O 1
ATOM 1342 N N . TYR A 1 169 ? -13.078 -18.463 -4.499 1.00 94.56 169 TYR A N 1
ATOM 1343 C CA . TYR A 1 169 ? -12.023 -17.467 -4.321 1.00 94.56 169 TYR A CA 1
ATOM 1344 C C . TYR A 1 169 ? -10.627 -18.067 -4.505 1.00 94.56 169 TYR A C 1
ATOM 1346 O O . TYR A 1 169 ? -9.824 -17.534 -5.267 1.00 94.56 169 TYR A O 1
ATOM 1354 N N . VAL A 1 170 ? -10.325 -19.180 -3.826 1.00 96.62 170 VAL A N 1
ATOM 1355 C CA . VAL A 1 170 ? -9.007 -19.823 -3.914 1.00 96.62 170 VAL A CA 1
ATOM 1356 C C . VAL A 1 170 ? -8.721 -20.263 -5.349 1.00 96.62 170 VAL A C 1
ATOM 1358 O O . VAL A 1 170 ? -7.656 -19.947 -5.866 1.00 96.62 170 VAL A O 1
ATOM 1361 N N . ILE A 1 171 ? -9.676 -20.906 -6.027 1.00 96.00 171 ILE A N 1
ATOM 1362 C CA . ILE A 1 171 ? -9.520 -21.336 -7.425 1.00 96.00 171 ILE A CA 1
ATOM 1363 C C . ILE A 1 171 ? -9.264 -20.135 -8.343 1.00 96.00 171 ILE A C 1
ATOM 1365 O O . ILE A 1 171 ? -8.341 -20.168 -9.160 1.00 96.00 171 ILE A O 1
ATOM 1369 N N . ASP A 1 172 ? -10.060 -19.072 -8.223 1.00 94.38 172 ASP A N 1
ATOM 1370 C CA . ASP A 1 172 ? -9.905 -17.860 -9.028 1.00 94.38 172 ASP A CA 1
ATOM 1371 C C . ASP A 1 172 ? -8.545 -17.184 -8.789 1.00 94.38 172 ASP A C 1
ATOM 1373 O O . ASP A 1 172 ? -7.831 -16.850 -9.739 1.00 94.38 172 ASP A O 1
ATOM 1377 N N . ARG A 1 173 ? -8.124 -17.056 -7.527 1.00 95.31 173 ARG A N 1
ATOM 1378 C CA . ARG A 1 173 ? -6.825 -16.471 -7.177 1.00 95.31 173 ARG A CA 1
ATOM 1379 C C . ARG A 1 173 ? -5.650 -17.348 -7.595 1.00 95.31 173 ARG A C 1
ATOM 1381 O O . ARG A 1 173 ? -4.649 -16.807 -8.051 1.00 95.31 173 ARG A O 1
ATOM 1388 N N . THR A 1 174 ? -5.763 -18.673 -7.540 1.00 96.62 174 THR A N 1
ATOM 1389 C CA . THR A 1 174 ? -4.747 -19.581 -8.093 1.00 96.62 174 THR A CA 1
ATOM 1390 C C . THR A 1 174 ? -4.631 -19.420 -9.609 1.00 96.62 174 THR A C 1
ATOM 1392 O O . THR A 1 174 ? -3.521 -19.332 -10.129 1.00 96.62 174 THR A O 1
ATOM 1395 N N . LYS A 1 175 ? -5.747 -19.293 -10.339 1.00 96.06 175 LYS A N 1
ATOM 1396 C CA . LYS A 1 175 ? -5.712 -18.983 -11.781 1.00 96.06 175 LYS A CA 1
ATOM 1397 C C . LYS A 1 175 ? -5.073 -17.620 -12.050 1.00 96.06 175 LYS A C 1
ATOM 1399 O O . LYS A 1 175 ? -4.291 -17.483 -12.988 1.00 96.06 175 LYS A O 1
ATOM 1404 N N . ALA A 1 176 ? -5.391 -16.607 -11.242 1.00 94.25 176 ALA A N 1
ATOM 1405 C CA . ALA A 1 176 ? -4.763 -15.291 -11.332 1.00 94.25 176 ALA A CA 1
ATOM 1406 C C . ALA A 1 176 ? -3.248 -15.360 -11.081 1.00 94.25 176 ALA A C 1
ATOM 1408 O O . ALA A 1 176 ? -2.496 -14.764 -11.844 1.00 94.25 176 ALA A O 1
ATOM 1409 N N . LEU A 1 177 ? -2.807 -16.144 -10.091 1.00 95.56 177 LEU A N 1
ATOM 1410 C CA . LEU A 1 177 ? -1.394 -16.377 -9.791 1.00 95.56 177 LEU A CA 1
ATOM 1411 C C . LEU A 1 177 ? -0.657 -16.980 -10.990 1.00 95.56 177 LEU A C 1
ATOM 1413 O O . LEU A 1 177 ? 0.367 -16.450 -11.408 1.00 95.56 177 LEU A O 1
ATOM 1417 N N . LEU A 1 178 ? -1.203 -18.053 -11.572 1.00 96.19 178 LEU A N 1
ATOM 1418 C CA . LEU A 1 178 ? -0.612 -18.710 -12.741 1.00 96.19 178 LEU A CA 1
ATOM 1419 C C . LEU A 1 178 ? -0.505 -17.751 -13.933 1.00 96.19 178 LEU A C 1
ATOM 1421 O O . LEU A 1 178 ? 0.545 -17.674 -14.566 1.00 96.19 178 LEU A O 1
ATOM 1425 N N . ARG A 1 179 ? -1.562 -16.971 -14.202 1.00 95.06 179 ARG A N 1
ATOM 1426 C CA . ARG A 1 179 ? -1.542 -15.942 -15.253 1.00 95.06 179 ARG A CA 1
ATOM 1427 C C . ARG A 1 179 ? -0.482 -14.880 -14.986 1.00 95.06 179 ARG A C 1
ATOM 1429 O O . ARG A 1 179 ? 0.260 -14.555 -15.902 1.00 95.06 179 ARG A O 1
ATOM 1436 N N . ALA A 1 180 ? -0.398 -14.361 -13.761 1.00 93.06 180 ALA A N 1
ATOM 1437 C CA . ALA A 1 180 ? 0.582 -13.343 -13.397 1.00 93.06 180 ALA A CA 1
ATOM 1438 C C . ALA A 1 180 ? 2.015 -13.848 -13.613 1.00 93.06 180 ALA A C 1
ATOM 1440 O O . ALA A 1 180 ? 2.812 -13.135 -14.208 1.00 93.06 180 ALA A O 1
ATOM 1441 N N . VAL A 1 181 ? 2.320 -15.088 -13.216 1.00 92.38 181 VAL A N 1
ATOM 1442 C CA . VAL A 1 181 ? 3.647 -15.692 -13.422 1.00 92.38 181 VAL A CA 1
ATOM 1443 C C . VAL A 1 181 ? 3.986 -15.820 -14.909 1.00 92.38 181 VAL A C 1
ATOM 1445 O O . VAL A 1 181 ? 5.047 -15.364 -15.315 1.00 92.38 181 VAL A O 1
ATOM 1448 N N . ILE A 1 182 ? 3.081 -16.368 -15.730 1.00 95.12 182 ILE A N 1
ATOM 1449 C CA . ILE A 1 182 ? 3.302 -16.508 -17.184 1.00 95.12 182 ILE A CA 1
ATOM 1450 C C . ILE A 1 182 ? 3.487 -15.137 -17.845 1.00 95.12 182 ILE A C 1
ATOM 1452 O O . ILE A 1 182 ? 4.372 -14.945 -18.670 1.00 95.12 182 ILE A O 1
ATOM 1456 N N . VAL A 1 183 ? 2.646 -14.168 -17.485 1.00 93.38 183 VAL A N 1
ATOM 1457 C CA . VAL A 1 183 ? 2.703 -12.811 -18.035 1.00 93.38 183 VAL A CA 1
ATOM 1458 C C . VAL A 1 183 ? 4.002 -12.107 -17.651 1.00 93.38 183 VAL A C 1
ATOM 1460 O O . VAL A 1 183 ? 4.589 -11.423 -18.491 1.00 93.38 183 VAL A O 1
ATOM 1463 N N . MET A 1 184 ? 4.457 -12.268 -16.407 1.00 92.19 184 MET A N 1
ATOM 1464 C CA . MET A 1 184 ? 5.744 -11.734 -15.967 1.00 92.19 184 MET A CA 1
ATOM 1465 C C . MET A 1 184 ? 6.898 -12.366 -16.743 1.00 92.19 184 MET A C 1
ATOM 1467 O O . MET A 1 184 ? 7.728 -11.614 -17.231 1.00 92.19 184 MET A O 1
ATOM 1471 N N . ASP A 1 185 ? 6.899 -13.688 -16.929 1.00 92.25 185 ASP A N 1
ATOM 1472 C CA . ASP A 1 185 ? 7.931 -14.418 -17.681 1.00 92.25 185 ASP A CA 1
ATOM 1473 C C . ASP A 1 185 ? 8.019 -13.956 -19.147 1.00 92.25 185 ASP A C 1
ATOM 1475 O O . ASP A 1 185 ? 9.088 -13.582 -19.623 1.00 92.25 185 ASP A O 1
ATOM 1479 N N . ILE A 1 186 ? 6.879 -13.854 -19.842 1.00 94.44 186 ILE A N 1
ATOM 1480 C CA . ILE A 1 186 ? 6.827 -13.334 -21.220 1.00 94.44 186 ILE A CA 1
ATOM 1481 C C . ILE A 1 186 ? 7.320 -11.883 -21.280 1.00 94.44 186 ILE A C 1
ATOM 1483 O O . ILE A 1 186 ? 8.084 -11.518 -22.172 1.00 94.44 186 ILE A O 1
ATOM 1487 N N . SER A 1 187 ? 6.874 -11.039 -20.346 1.00 93.88 187 SER A N 1
ATOM 1488 C CA . SER A 1 187 ? 7.260 -9.625 -20.332 1.00 93.88 187 SER A CA 1
ATOM 1489 C C . SER A 1 187 ? 8.753 -9.463 -20.049 1.00 93.88 187 SER A C 1
ATOM 1491 O O . SER A 1 187 ? 9.415 -8.669 -20.707 1.00 93.88 187 SER A O 1
ATOM 1493 N N . GLU A 1 188 ? 9.290 -10.240 -19.110 1.00 89.81 188 GLU A N 1
ATOM 1494 C CA . GLU A 1 188 ? 10.715 -10.297 -18.792 1.00 89.81 188 GLU A CA 1
ATOM 1495 C C . GLU A 1 188 ? 11.523 -10.770 -20.006 1.00 89.81 188 GLU A C 1
ATOM 1497 O O . GLU A 1 188 ? 12.497 -10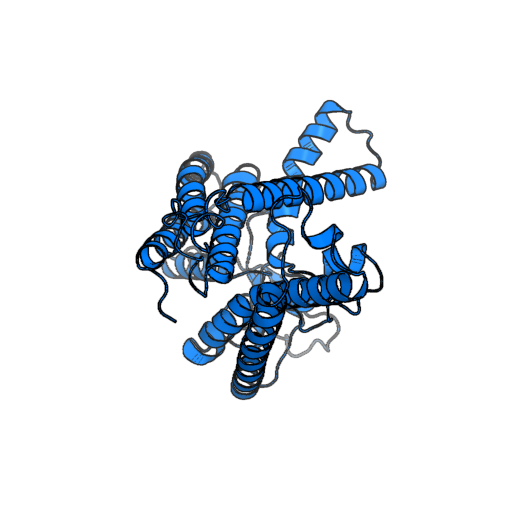.119 -20.379 1.00 89.81 188 GLU A O 1
ATOM 1502 N N . HIS A 1 189 ? 11.066 -11.817 -20.699 1.00 90.62 189 HIS A N 1
ATOM 1503 C CA . HIS A 1 189 ? 11.689 -12.287 -21.935 1.00 90.62 189 HIS A CA 1
ATOM 1504 C C . HIS A 1 189 ? 11.769 -11.186 -23.004 1.00 90.62 189 HIS A C 1
ATOM 1506 O O . HIS A 1 189 ? 12.828 -10.994 -23.597 1.00 90.62 189 HIS A O 1
ATOM 1512 N N . ILE A 1 190 ? 10.692 -10.422 -23.218 1.00 90.50 190 ILE A N 1
ATOM 1513 C CA . ILE A 1 190 ? 10.687 -9.296 -24.168 1.00 90.50 190 ILE A CA 1
ATOM 1514 C C . ILE A 1 190 ? 11.673 -8.206 -23.722 1.00 90.50 190 ILE A C 1
ATOM 1516 O O . ILE A 1 190 ? 12.497 -7.762 -24.518 1.00 90.50 190 ILE A O 1
ATOM 1520 N N . LEU A 1 191 ? 11.623 -7.798 -22.450 1.00 88.94 191 LEU A N 1
ATOM 1521 C CA . LEU A 1 191 ? 12.468 -6.725 -21.910 1.00 88.94 191 LEU A CA 1
ATOM 1522 C C . LEU A 1 191 ? 13.965 -7.065 -21.965 1.00 88.94 191 LEU A C 1
ATOM 1524 O O . LEU A 1 191 ? 14.789 -6.185 -22.217 1.00 88.94 191 LEU A O 1
ATOM 1528 N N . HIS A 1 192 ? 14.321 -8.333 -21.754 1.00 84.88 192 HIS A N 1
ATOM 1529 C CA . HIS A 1 192 ? 15.701 -8.810 -21.853 1.00 84.88 192 HIS A CA 1
ATOM 1530 C C . HIS A 1 192 ? 16.122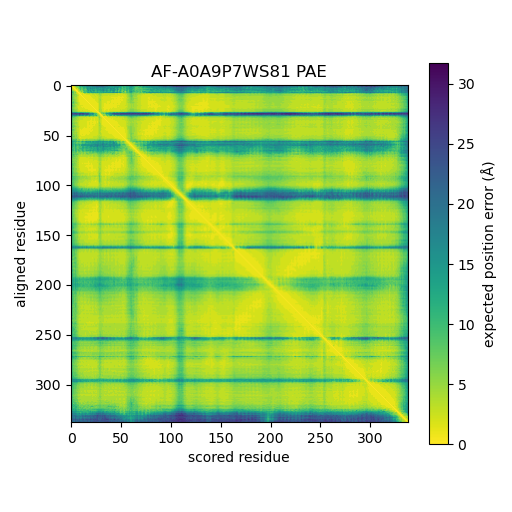 -9.189 -23.277 1.00 84.88 192 HIS A C 1
ATOM 1532 O O . HIS A 1 192 ? 17.318 -9.227 -23.559 1.00 84.88 192 HIS A O 1
ATOM 1538 N N . GLY A 1 193 ? 15.167 -9.455 -24.171 1.00 86.81 193 GLY A N 1
ATOM 1539 C CA . GLY A 1 193 ? 15.423 -9.732 -25.583 1.00 86.81 193 GLY A CA 1
ATOM 1540 C C . GLY A 1 193 ? 15.786 -8.486 -26.394 1.00 86.81 193 GLY A C 1
ATOM 1541 O O . GLY A 1 193 ? 16.451 -8.605 -27.421 1.00 86.81 193 GLY A O 1
ATOM 1542 N N . CYS A 1 194 ? 15.392 -7.293 -25.940 1.00 83.81 194 CYS A N 1
ATOM 1543 C CA . CYS A 1 194 ? 15.758 -6.035 -26.587 1.00 83.81 194 CYS A CA 1
ATOM 1544 C C . CYS A 1 194 ? 17.261 -5.741 -26.445 1.00 83.81 194 CYS A C 1
ATOM 1546 O O . CYS A 1 194 ? 17.830 -5.784 -25.352 1.00 83.81 194 CYS A O 1
ATOM 1548 N N . HIS A 1 195 ? 17.911 -5.400 -27.558 1.00 82.81 195 HIS A N 1
ATOM 1549 C CA . HIS A 1 195 ? 19.297 -4.940 -27.557 1.00 82.81 195 HIS A CA 1
ATOM 1550 C C . HIS A 1 195 ? 19.350 -3.442 -27.264 1.00 82.81 195 HIS A C 1
ATOM 1552 O O . HIS A 1 195 ? 19.080 -2.606 -28.120 1.00 82.81 195 HIS A O 1
ATOM 1558 N N . TRP A 1 196 ? 19.697 -3.112 -26.024 1.00 80.56 196 TRP A N 1
ATOM 1559 C CA . TRP A 1 196 ? 19.828 -1.737 -25.561 1.00 80.56 196 TRP A CA 1
ATOM 1560 C C . TRP A 1 196 ? 21.190 -1.162 -25.943 1.00 80.56 196 TRP A C 1
ATOM 1562 O O . TRP A 1 196 ? 22.222 -1.732 -25.583 1.00 80.56 196 TRP A O 1
ATOM 1572 N N . ASP A 1 197 ? 21.210 0.010 -26.578 1.00 80.75 197 ASP A N 1
ATOM 1573 C CA . ASP A 1 197 ? 22.425 0.821 -26.588 1.00 80.75 197 ASP A CA 1
ATOM 1574 C C . ASP A 1 197 ? 22.579 1.486 -25.215 1.00 80.75 197 ASP A C 1
ATOM 1576 O O . ASP A 1 197 ? 21.919 2.471 -24.888 1.00 80.75 197 ASP A O 1
ATOM 1580 N N . LEU A 1 198 ? 23.439 0.909 -24.380 1.00 77.62 198 LEU A N 1
ATOM 1581 C CA . LEU A 1 198 ? 23.715 1.419 -23.038 1.00 77.62 198 LEU A CA 1
ATOM 1582 C C . LEU A 1 198 ? 24.655 2.636 -23.041 1.00 77.62 198 LEU A C 1
ATOM 1584 O O . LEU A 1 198 ? 24.920 3.192 -21.975 1.00 77.62 198 LEU A O 1
ATOM 1588 N N . MET A 1 199 ? 25.180 3.046 -24.202 1.00 79.88 199 MET A N 1
ATOM 1589 C CA . MET A 1 199 ? 26.074 4.203 -24.324 1.00 79.88 199 MET A CA 1
ATOM 1590 C C . MET A 1 199 ? 25.320 5.533 -24.401 1.00 79.88 199 MET A C 1
ATOM 1592 O O . MET A 1 199 ? 25.926 6.591 -24.230 1.00 79.88 199 MET A O 1
ATOM 1596 N N . ILE A 1 200 ? 24.007 5.497 -24.629 1.00 81.19 200 ILE A N 1
ATOM 1597 C CA . ILE A 1 200 ? 23.158 6.685 -24.676 1.00 81.19 200 ILE A CA 1
ATOM 1598 C C . ILE A 1 200 ? 22.361 6.854 -23.380 1.00 81.19 200 ILE A C 1
ATOM 1600 O O . ILE A 1 200 ? 21.944 5.890 -22.745 1.00 81.19 200 ILE A O 1
ATOM 1604 N N . SER A 1 201 ? 22.082 8.105 -23.004 1.00 77.44 201 SER A N 1
ATOM 1605 C CA . SER A 1 201 ? 21.349 8.414 -21.767 1.00 77.44 201 SER A CA 1
ATOM 1606 C C . SER A 1 201 ? 19.909 7.889 -21.750 1.00 77.44 201 SER A C 1
ATOM 1608 O O . SER A 1 201 ? 19.337 7.737 -20.676 1.00 77.44 201 SER A O 1
ATOM 1610 N N . ASN A 1 202 ? 19.316 7.623 -22.922 1.00 80.56 202 ASN A N 1
ATOM 1611 C CA . ASN A 1 202 ? 17.942 7.132 -23.063 1.00 80.56 202 ASN A CA 1
ATOM 1612 C C . ASN A 1 202 ? 17.889 5.912 -24.006 1.00 80.56 202 ASN A C 1
ATOM 1614 O O . ASN A 1 202 ? 17.453 6.057 -25.150 1.00 80.56 202 ASN A O 1
ATOM 1618 N N . PRO A 1 203 ? 18.307 4.715 -23.544 1.00 80.88 203 PRO A N 1
ATOM 1619 C CA . PRO A 1 203 ? 18.424 3.509 -24.375 1.00 80.88 203 PRO A CA 1
ATOM 1620 C C . PRO A 1 203 ? 17.125 3.095 -25.071 1.00 80.88 203 PRO A C 1
ATOM 1622 O O . PRO A 1 203 ? 17.147 2.573 -26.176 1.00 80.88 203 PRO A O 1
ATOM 1625 N N . VAL A 1 204 ? 15.975 3.344 -24.438 1.00 83.25 204 VAL A N 1
ATOM 1626 C CA . VAL A 1 204 ? 14.663 3.012 -25.013 1.00 83.25 204 VAL A CA 1
ATOM 1627 C C . VAL A 1 204 ? 14.347 3.898 -26.216 1.00 83.25 204 VAL A C 1
ATOM 1629 O O . VAL A 1 204 ? 13.792 3.426 -27.202 1.00 83.25 204 VAL A O 1
ATOM 1632 N N . SER A 1 205 ? 14.712 5.179 -26.160 1.00 86.44 205 SER A N 1
ATOM 1633 C CA . SER A 1 205 ? 14.339 6.159 -27.182 1.00 86.44 205 SER A CA 1
ATOM 1634 C C . SER A 1 205 ? 15.096 5.989 -28.503 1.00 86.44 205 SER A C 1
ATOM 1636 O O . SER A 1 205 ? 14.701 6.612 -29.487 1.00 86.44 205 SER A O 1
ATOM 1638 N N . SER A 1 206 ? 16.165 5.185 -28.548 1.00 86.56 206 SER A N 1
ATOM 1639 C CA . SER A 1 206 ? 16.894 4.884 -29.790 1.00 86.56 206 SER A CA 1
ATOM 1640 C C . SER A 1 206 ? 16.332 3.703 -30.573 1.00 86.56 206 SER A C 1
ATOM 1642 O O . SER A 1 206 ? 16.697 3.533 -31.735 1.00 86.56 206 SER A O 1
ATOM 1644 N N . LEU A 1 207 ? 15.453 2.897 -29.972 1.00 88.38 207 LEU A N 1
ATOM 1645 C CA . LEU A 1 207 ? 14.866 1.741 -30.643 1.00 88.38 207 LEU A CA 1
ATOM 1646 C C . LEU A 1 207 ? 13.903 2.178 -31.760 1.00 88.38 207 LEU A C 1
ATOM 1648 O O . LEU A 1 207 ? 13.310 3.260 -31.677 1.00 88.38 207 LEU A O 1
ATOM 1652 N N . PRO A 1 208 ? 13.661 1.341 -32.783 1.00 93.69 208 PRO A N 1
ATOM 1653 C CA . PRO A 1 208 ? 12.545 1.539 -33.701 1.00 93.69 208 PRO A CA 1
ATOM 1654 C C . PRO A 1 208 ? 11.223 1.723 -32.942 1.00 93.69 208 PRO A C 1
ATOM 1656 O O . PRO A 1 208 ? 10.981 1.065 -31.931 1.00 93.69 208 PRO A O 1
ATOM 1659 N N . VAL A 1 209 ? 10.325 2.578 -33.446 1.00 93.88 209 VAL A N 1
ATOM 1660 C CA . VAL A 1 209 ? 9.043 2.904 -32.779 1.00 93.88 209 VAL A CA 1
ATOM 1661 C C . VAL A 1 209 ? 8.248 1.648 -32.403 1.00 93.88 209 VAL A C 1
ATOM 1663 O O . VAL A 1 209 ? 7.653 1.585 -31.331 1.00 93.88 209 VAL A O 1
ATOM 1666 N N . THR A 1 210 ? 8.268 0.618 -33.248 1.00 93.88 210 THR A N 1
ATOM 1667 C CA . THR A 1 210 ? 7.609 -0.666 -32.977 1.00 93.88 210 THR A CA 1
ATOM 1668 C C . THR A 1 210 ? 8.182 -1.373 -31.749 1.00 93.88 210 THR A C 1
ATOM 1670 O O . THR A 1 210 ? 7.424 -1.883 -30.929 1.00 93.88 210 THR A O 1
ATOM 1673 N N . GLU A 1 211 ? 9.504 -1.373 -31.584 1.00 91.50 211 GLU A N 1
ATOM 1674 C CA . GLU A 1 211 ? 10.176 -1.958 -30.420 1.00 91.50 211 GLU A CA 1
ATOM 1675 C C . GLU A 1 211 ? 9.943 -1.124 -29.158 1.00 91.50 211 GLU A C 1
ATOM 1677 O O . GLU A 1 211 ? 9.714 -1.691 -28.090 1.00 91.50 211 GLU A O 1
ATOM 1682 N N . GLN A 1 212 ? 9.901 0.209 -29.277 1.00 92.19 212 GLN A N 1
ATOM 1683 C CA . GLN A 1 212 ? 9.525 1.093 -28.167 1.00 92.19 212 GLN A CA 1
ATOM 1684 C C . GLN A 1 212 ? 8.115 0.786 -27.650 1.00 92.19 212 GLN A C 1
ATOM 1686 O O . GLN A 1 212 ? 7.896 0.725 -26.437 1.00 92.19 212 GLN A O 1
ATOM 1691 N N . ILE A 1 213 ? 7.159 0.559 -28.560 1.00 92.25 213 ILE A N 1
ATOM 1692 C CA . ILE A 1 213 ? 5.782 0.192 -28.210 1.00 92.25 213 ILE A CA 1
ATOM 1693 C C . ILE A 1 213 ? 5.769 -1.146 -27.465 1.00 92.25 213 ILE A C 1
ATOM 1695 O O . ILE A 1 213 ? 5.226 -1.216 -26.362 1.00 92.25 213 ILE A O 1
ATOM 1699 N N . TRP A 1 214 ? 6.396 -2.190 -28.017 1.00 92.69 214 TRP A N 1
ATOM 1700 C CA . TRP A 1 214 ? 6.417 -3.516 -27.386 1.00 92.69 214 TRP A CA 1
ATOM 1701 C C . TRP A 1 214 ? 7.108 -3.514 -26.029 1.00 92.69 214 TRP A C 1
ATOM 1703 O O . TRP A 1 214 ? 6.577 -4.072 -25.072 1.00 92.69 214 TRP A O 1
ATOM 1713 N N . THR A 1 215 ? 8.232 -2.815 -25.928 1.00 91.69 215 THR A N 1
ATOM 1714 C CA . THR A 1 215 ? 8.950 -2.587 -24.675 1.00 91.69 215 THR A CA 1
ATOM 1715 C C . THR A 1 215 ? 8.053 -1.926 -23.638 1.00 91.69 215 THR A C 1
ATOM 1717 O O . THR A 1 215 ? 7.972 -2.378 -22.498 1.00 91.69 215 THR A O 1
ATOM 1720 N N . THR A 1 216 ? 7.368 -0.847 -24.021 1.00 91.88 216 THR A N 1
ATOM 1721 C CA . THR A 1 216 ? 6.523 -0.075 -23.104 1.00 91.88 216 THR A CA 1
ATOM 1722 C C . THR A 1 216 ? 5.341 -0.912 -22.622 1.00 91.88 216 THR A C 1
ATOM 1724 O O . THR A 1 216 ? 5.014 -0.897 -21.434 1.00 91.88 216 THR A O 1
ATOM 1727 N N . LEU A 1 217 ? 4.723 -1.687 -23.519 1.00 93.00 217 LEU A N 1
ATOM 1728 C CA . LEU A 1 217 ? 3.641 -2.611 -23.179 1.00 93.00 217 LEU A CA 1
ATOM 1729 C C . LEU A 1 217 ? 4.123 -3.742 -22.264 1.00 93.00 217 LEU A C 1
ATOM 1731 O O . LEU A 1 217 ? 3.456 -4.035 -21.269 1.00 93.00 217 LEU A O 1
ATOM 1735 N N . ALA A 1 218 ? 5.281 -4.340 -22.555 1.00 94.00 218 ALA A N 1
ATOM 1736 C CA . ALA A 1 218 ? 5.883 -5.382 -21.728 1.00 94.00 218 ALA A CA 1
ATOM 1737 C C . ALA A 1 218 ? 6.226 -4.848 -20.332 1.00 94.00 218 ALA A C 1
ATOM 1739 O O . ALA A 1 218 ? 5.823 -5.444 -19.338 1.00 94.00 218 ALA A O 1
ATOM 1740 N N . LEU A 1 219 ? 6.862 -3.676 -20.233 1.00 91.19 219 LEU A N 1
ATOM 1741 C CA . LEU A 1 219 ? 7.172 -3.035 -18.954 1.00 91.19 219 LEU A CA 1
ATOM 1742 C C . LEU A 1 219 ? 5.903 -2.725 -18.154 1.00 91.19 219 LEU A C 1
ATOM 1744 O O . LEU A 1 219 ? 5.816 -3.061 -16.975 1.00 91.19 219 LEU A O 1
ATOM 1748 N N . GLY A 1 220 ? 4.899 -2.114 -18.788 1.00 91.69 220 GLY A N 1
ATOM 1749 C CA . GLY A 1 220 ? 3.633 -1.792 -18.131 1.00 91.69 220 GLY A CA 1
ATOM 1750 C C . GLY A 1 220 ? 2.907 -3.038 -17.616 1.00 91.69 220 GLY A C 1
ATOM 1751 O O . GLY A 1 220 ? 2.369 -3.031 -16.508 1.00 91.69 220 GLY A O 1
ATOM 1752 N N . THR A 1 221 ? 2.933 -4.120 -18.393 1.00 92.31 221 THR A N 1
ATOM 1753 C CA . THR A 1 221 ? 2.321 -5.405 -18.034 1.00 92.31 221 THR A CA 1
ATOM 1754 C C . THR A 1 221 ? 3.097 -6.108 -16.916 1.00 92.31 221 THR A C 1
ATOM 1756 O O . THR A 1 221 ? 2.492 -6.604 -15.964 1.00 92.31 221 THR A O 1
ATOM 1759 N N . PHE A 1 222 ? 4.431 -6.089 -16.980 1.00 91.94 222 PHE A N 1
ATOM 1760 C CA . PHE A 1 222 ? 5.310 -6.606 -15.935 1.00 91.94 222 PHE A CA 1
ATOM 1761 C C . PHE A 1 222 ? 5.068 -5.892 -14.602 1.00 91.94 222 PHE A C 1
ATOM 1763 O O . PHE A 1 222 ? 4.878 -6.543 -13.577 1.00 91.94 222 PHE A O 1
ATOM 1770 N N . VAL A 1 223 ? 4.995 -4.555 -14.615 1.00 89.88 223 VAL A N 1
ATOM 1771 C CA . VAL A 1 223 ? 4.703 -3.750 -13.419 1.00 89.88 223 VAL A CA 1
ATOM 1772 C C . VAL A 1 223 ? 3.305 -4.056 -12.882 1.00 89.88 223 VAL A C 1
ATOM 1774 O O . VAL A 1 223 ? 3.152 -4.262 -11.679 1.00 89.88 223 VAL A O 1
ATOM 1777 N N . TYR A 1 224 ? 2.290 -4.133 -13.748 1.00 91.50 224 TYR A N 1
ATOM 1778 C CA . TYR A 1 224 ? 0.927 -4.493 -13.348 1.00 91.50 224 TYR A CA 1
ATOM 1779 C C . TYR A 1 224 ? 0.880 -5.851 -12.629 1.00 91.50 224 TYR A C 1
ATOM 1781 O O . TYR A 1 224 ? 0.355 -5.948 -11.517 1.00 91.50 224 TYR A O 1
ATOM 1789 N N . ALA A 1 225 ? 1.476 -6.886 -13.228 1.00 91.75 225 ALA A N 1
ATOM 1790 C CA . ALA A 1 225 ? 1.507 -8.227 -12.654 1.00 91.75 225 ALA A CA 1
ATOM 1791 C C . ALA A 1 225 ? 2.346 -8.285 -11.367 1.00 91.75 225 ALA A C 1
ATOM 1793 O O . ALA A 1 225 ? 1.910 -8.875 -10.378 1.00 91.75 225 ALA A O 1
ATOM 1794 N N . GLY A 1 226 ? 3.504 -7.619 -11.341 1.00 89.19 226 GLY A N 1
ATOM 1795 C CA . GLY A 1 226 ? 4.379 -7.545 -10.170 1.00 89.19 226 GLY A CA 1
ATOM 1796 C C . GLY A 1 226 ? 3.715 -6.874 -8.967 1.00 89.19 226 GLY A C 1
ATOM 1797 O O . GLY A 1 226 ? 3.925 -7.299 -7.831 1.00 89.19 226 GLY A O 1
ATOM 1798 N N . VAL A 1 227 ? 2.860 -5.877 -9.208 1.00 89.06 227 VAL A N 1
ATOM 1799 C CA . VAL A 1 227 ? 2.081 -5.196 -8.167 1.00 89.06 227 VAL A CA 1
ATOM 1800 C C . VAL A 1 227 ? 0.895 -6.040 -7.676 1.00 89.06 227 VAL A C 1
ATOM 1802 O O . VAL A 1 227 ? 0.612 -6.027 -6.477 1.00 89.06 227 VAL A O 1
ATOM 1805 N N . ASP A 1 228 ? 0.209 -6.789 -8.550 1.00 90.81 228 ASP A N 1
ATOM 1806 C CA . ASP A 1 228 ? -0.915 -7.661 -8.152 1.00 90.81 228 ASP A CA 1
ATOM 1807 C C . ASP A 1 228 ? -0.445 -8.921 -7.406 1.00 90.81 228 ASP A C 1
ATOM 1809 O O . ASP A 1 228 ? -1.115 -9.416 -6.498 1.00 90.81 228 ASP A O 1
ATOM 1813 N N . LEU A 1 229 ? 0.733 -9.442 -7.754 1.00 91.56 229 LEU A N 1
ATOM 1814 C CA . LEU A 1 229 ? 1.228 -10.723 -7.257 1.00 91.56 229 LEU A CA 1
ATOM 1815 C C . LEU A 1 229 ? 1.278 -10.816 -5.712 1.00 91.56 229 LEU A C 1
ATOM 1817 O O . LEU A 1 229 ? 0.733 -11.786 -5.173 1.00 91.56 229 LEU A O 1
ATOM 1821 N N . PRO A 1 230 ? 1.822 -9.832 -4.961 1.00 89.31 230 PRO A N 1
ATOM 1822 C CA . PRO A 1 230 ? 1.749 -9.823 -3.497 1.00 89.31 230 PRO A CA 1
ATOM 1823 C C . PRO A 1 230 ? 0.322 -9.908 -2.935 1.00 89.31 230 PRO A C 1
ATOM 1825 O O . PRO A 1 230 ? 0.111 -10.520 -1.887 1.00 89.31 230 PRO A O 1
ATOM 1828 N N . TYR A 1 231 ? -0.669 -9.331 -3.623 1.00 90.75 231 TYR A N 1
ATOM 1829 C CA . TYR A 1 231 ? -2.076 -9.343 -3.199 1.00 90.75 231 TYR A CA 1
ATOM 1830 C C . TYR A 1 231 ? -2.701 -10.708 -3.411 1.00 90.75 231 TYR A C 1
ATOM 1832 O O . TYR A 1 231 ? -3.420 -11.192 -2.538 1.00 90.75 231 TYR A O 1
ATOM 1840 N N . ILE A 1 232 ? -2.398 -11.344 -4.543 1.00 94.50 232 ILE A N 1
ATOM 1841 C CA . ILE A 1 232 ? -2.843 -12.705 -4.833 1.00 94.50 232 ILE A CA 1
ATOM 1842 C C . ILE A 1 232 ? -2.287 -13.668 -3.778 1.00 94.50 232 ILE A C 1
ATOM 1844 O O . ILE A 1 232 ? -3.052 -14.436 -3.195 1.00 94.50 232 ILE A O 1
ATOM 1848 N N . ILE A 1 233 ? -0.984 -13.586 -3.483 1.00 93.62 233 ILE A N 1
ATOM 1849 C CA . ILE A 1 233 ? -0.322 -14.438 -2.482 1.00 93.62 233 ILE A CA 1
ATOM 1850 C C . ILE A 1 233 ? -0.912 -14.199 -1.087 1.00 93.62 233 ILE A C 1
ATOM 1852 O O . ILE A 1 233 ? -1.299 -15.154 -0.415 1.00 93.62 233 ILE A O 1
ATOM 1856 N N . SER A 1 234 ? -1.037 -12.936 -0.668 1.00 92.25 234 SER A N 1
ATOM 1857 C CA . SER A 1 234 ? -1.636 -12.573 0.624 1.00 92.25 234 SER A CA 1
ATOM 1858 C C . SER A 1 234 ? -3.081 -13.070 0.736 1.00 92.25 234 SER A C 1
ATOM 1860 O O . SER A 1 234 ? -3.470 -13.656 1.743 1.00 92.25 234 SER A O 1
ATOM 1862 N N . GLY A 1 235 ? -3.871 -12.922 -0.329 1.00 94.69 235 GLY A N 1
ATOM 1863 C CA . GLY A 1 235 ? -5.243 -13.410 -0.384 1.00 94.69 235 GLY A CA 1
ATOM 1864 C C . GLY A 1 235 ? -5.346 -14.931 -0.270 1.00 94.69 235 GLY A C 1
ATOM 1865 O O . GLY A 1 235 ? -6.180 -15.425 0.483 1.00 94.69 235 GLY A O 1
ATOM 1866 N N . LEU A 1 236 ? -4.500 -15.679 -0.984 1.00 96.62 236 LEU A N 1
ATOM 1867 C CA . LEU A 1 236 ? -4.434 -17.140 -0.872 1.00 96.62 236 LEU A CA 1
ATOM 1868 C C . LEU A 1 236 ? -4.023 -17.583 0.536 1.00 96.62 236 LEU A C 1
ATOM 1870 O O . LEU A 1 236 ? -4.582 -18.546 1.054 1.00 96.62 236 LEU A O 1
ATOM 1874 N N . PHE A 1 237 ? -3.098 -16.865 1.173 1.00 95.56 237 PHE A N 1
ATOM 1875 C CA . PHE A 1 237 ? -2.696 -17.132 2.549 1.00 95.56 237 PHE A CA 1
ATOM 1876 C C . PHE A 1 237 ? -3.856 -16.903 3.530 1.00 95.56 237 PHE A C 1
ATOM 1878 O O . PHE A 1 237 ? -4.287 -17.838 4.203 1.00 95.56 237 PHE A O 1
ATOM 1885 N N . TRP A 1 238 ? -4.425 -15.695 3.570 1.00 95.81 238 TRP A N 1
ATOM 1886 C CA . TRP A 1 238 ? -5.464 -15.355 4.546 1.00 95.81 238 TRP A CA 1
ATOM 1887 C C . TRP A 1 238 ? -6.770 -16.116 4.312 1.00 95.81 238 TRP A C 1
ATOM 1889 O O . TRP A 1 238 ? -7.326 -16.691 5.246 1.00 95.81 238 TRP A O 1
ATOM 1899 N N . VAL A 1 239 ? -7.258 -16.171 3.071 1.00 96.44 239 VAL A N 1
ATOM 1900 C CA . VAL A 1 239 ? -8.530 -16.839 2.756 1.00 96.44 239 VAL A CA 1
ATOM 1901 C C . VAL A 1 239 ? -8.354 -18.352 2.668 1.00 96.44 239 VAL A C 1
ATOM 1903 O O . VAL A 1 239 ? -9.173 -19.098 3.197 1.00 96.44 239 VAL A O 1
ATOM 1906 N N . GLY A 1 240 ? -7.292 -18.825 2.014 1.00 96.38 240 GLY A N 1
ATOM 1907 C CA . GLY A 1 240 ? -7.071 -20.253 1.787 1.00 96.38 240 GLY A CA 1
ATOM 1908 C C . GLY A 1 240 ? -6.578 -20.998 3.025 1.00 96.38 240 GLY A C 1
ATOM 1909 O O . GLY A 1 240 ? -7.133 -22.046 3.350 1.00 96.38 240 GLY A O 1
ATOM 1910 N N . LEU A 1 241 ? -5.571 -20.460 3.723 1.00 96.38 241 LEU A N 1
ATOM 1911 C CA . LEU A 1 241 ? -4.927 -21.137 4.856 1.00 96.38 241 LEU A CA 1
ATOM 1912 C C . LEU A 1 241 ? -5.483 -20.684 6.208 1.00 96.38 241 LEU A C 1
ATOM 1914 O O . LEU A 1 241 ? -5.762 -21.524 7.060 1.00 96.38 241 LEU A O 1
ATOM 1918 N N . CYS A 1 242 ? -5.675 -19.378 6.413 1.00 95.94 242 CYS A N 1
ATOM 1919 C CA . CYS A 1 242 ? -6.137 -18.846 7.702 1.00 95.94 242 CYS A CA 1
ATOM 1920 C C . CYS A 1 242 ? -7.666 -18.825 7.854 1.00 95.94 242 CYS A C 1
ATOM 1922 O O . CYS A 1 242 ? -8.168 -18.554 8.942 1.00 95.94 242 CYS A O 1
ATOM 1924 N N . GLY A 1 243 ? -8.415 -19.114 6.787 1.00 95.19 243 GLY A N 1
ATOM 1925 C CA . GLY A 1 243 ? -9.873 -19.186 6.826 1.00 95.19 243 GLY A CA 1
ATOM 1926 C C . GLY A 1 243 ? -10.586 -17.833 6.909 1.00 95.19 243 GLY A C 1
ATOM 1927 O O . GLY A 1 243 ? -11.773 -17.811 7.231 1.00 95.19 243 GLY A O 1
ATOM 1928 N N . SER A 1 244 ? -9.909 -16.723 6.597 1.00 94.88 244 SER A N 1
ATOM 1929 C CA . SER A 1 244 ? -10.569 -15.426 6.424 1.00 94.88 244 SER A CA 1
ATOM 1930 C C . SER A 1 244 ? -11.628 -15.501 5.311 1.00 94.88 244 SER A C 1
ATOM 1932 O O . SER A 1 244 ? -11.481 -16.273 4.358 1.00 94.88 244 SER A O 1
ATOM 1934 N N . PRO A 1 245 ? -12.723 -14.731 5.394 1.00 94.81 245 PRO A N 1
ATOM 1935 C CA . PRO A 1 245 ? -13.757 -14.769 4.366 1.00 94.81 245 PRO A CA 1
ATOM 1936 C C . PRO A 1 245 ? -13.259 -14.139 3.058 1.00 94.81 245 PRO A C 1
ATOM 1938 O O . PRO A 1 245 ? -12.539 -13.153 3.112 1.00 94.81 245 PRO A O 1
ATOM 1941 N N . PRO A 1 246 ? -13.702 -14.586 1.869 1.00 94.56 246 PRO A N 1
ATOM 1942 C CA . PRO A 1 246 ? -13.294 -13.989 0.589 1.00 94.56 246 PRO A CA 1
ATOM 1943 C C . PRO A 1 246 ? -13.433 -12.461 0.503 1.00 94.56 246 PRO A C 1
ATOM 1945 O O . PRO A 1 246 ? -12.658 -11.798 -0.184 1.00 94.56 246 PRO A O 1
ATOM 1948 N N . SER A 1 247 ? -14.401 -11.884 1.222 1.00 91.50 247 SER A N 1
ATOM 1949 C CA . SER A 1 247 ? -14.607 -10.436 1.291 1.00 91.50 247 SER A CA 1
ATOM 1950 C C . SER A 1 247 ? -13.467 -9.668 1.978 1.00 91.50 247 SER A C 1
ATOM 1952 O O . SER A 1 247 ? -13.366 -8.460 1.782 1.00 91.50 247 SER A O 1
ATOM 1954 N N . SER A 1 248 ? -12.607 -10.331 2.763 1.00 92.44 248 SER A N 1
ATOM 1955 C CA . SER A 1 248 ? -11.446 -9.716 3.428 1.00 92.44 248 SER A CA 1
ATOM 1956 C C . SER A 1 248 ? -10.296 -9.399 2.479 1.00 92.44 248 SER A C 1
ATOM 1958 O O . SER A 1 248 ? -9.427 -8.583 2.791 1.00 92.44 248 SER A O 1
ATOM 1960 N N . CYS A 1 249 ? -10.253 -10.069 1.329 1.00 93.56 249 CYS A N 1
ATOM 1961 C CA . CYS A 1 249 ? -9.149 -9.982 0.383 1.00 93.56 249 CYS A CA 1
ATOM 1962 C C . CYS A 1 249 ? -9.677 -9.695 -1.030 1.00 93.56 249 CYS A C 1
ATOM 1964 O O . CYS A 1 249 ? -9.485 -10.498 -1.939 1.00 93.56 249 CYS A O 1
ATOM 1966 N N . PRO A 1 250 ? -10.360 -8.558 -1.255 1.00 92.44 250 PRO A N 1
ATOM 1967 C CA . PRO A 1 250 ? -10.756 -8.171 -2.602 1.00 92.44 250 PRO A CA 1
ATOM 1968 C C . PRO A 1 250 ? -9.516 -8.050 -3.501 1.00 92.44 250 PRO A C 1
ATOM 1970 O O . PRO A 1 250 ? -8.503 -7.488 -3.063 1.00 92.44 250 PRO A O 1
ATOM 1973 N N . PRO A 1 251 ? -9.571 -8.520 -4.757 1.00 91.12 251 PRO A N 1
ATOM 1974 C CA . PRO A 1 251 ? -8.456 -8.377 -5.675 1.00 91.12 251 PRO A CA 1
ATOM 1975 C C . PRO A 1 251 ? -8.069 -6.916 -5.868 1.00 91.12 251 PRO A C 1
ATOM 1977 O O . PRO A 1 251 ? -8.910 -6.011 -5.826 1.00 91.12 251 PRO A O 1
ATOM 1980 N N . LEU A 1 252 ? -6.785 -6.673 -6.121 1.00 89.75 252 LEU A N 1
ATOM 1981 C CA . LEU A 1 252 ? -6.277 -5.315 -6.264 1.00 89.75 252 LEU A CA 1
ATOM 1982 C C . LEU A 1 252 ? -6.970 -4.573 -7.417 1.00 89.75 252 LEU A C 1
ATOM 1984 O O . LEU A 1 252 ? -7.387 -3.425 -7.250 1.00 89.75 252 LEU A O 1
ATOM 1988 N N . PHE A 1 253 ? -7.185 -5.283 -8.527 1.00 87.06 253 PHE A N 1
ATOM 1989 C CA . PHE A 1 253 ? -7.729 -4.754 -9.777 1.00 87.06 253 PHE A CA 1
ATOM 1990 C C . PHE A 1 253 ? -9.107 -5.335 -10.180 1.00 87.06 253 PHE A C 1
ATOM 1992 O O . PHE A 1 253 ? -9.506 -5.189 -11.331 1.00 87.06 253 PHE A O 1
ATOM 1999 N N . SER A 1 254 ? -9.859 -6.001 -9.283 1.00 62.62 254 SER A N 1
ATOM 2000 C CA . SER A 1 254 ? -11.082 -6.758 -9.666 1.00 62.62 254 SER A CA 1
ATOM 2001 C C . SER A 1 254 ? -12.232 -5.926 -10.208 1.00 62.62 254 SER A C 1
ATOM 2003 O O . SER A 1 254 ? -12.985 -6.416 -11.042 1.00 62.62 254 SER A O 1
ATOM 2005 N N . ASN A 1 255 ? -12.439 -4.718 -9.686 1.00 61.66 255 ASN A N 1
ATOM 2006 C CA . ASN A 1 255 ? -13.699 -4.014 -9.934 1.00 61.66 255 ASN A CA 1
ATOM 2007 C C . ASN A 1 255 ? -13.666 -3.221 -11.244 1.00 61.66 255 ASN A C 1
ATOM 2009 O O . ASN A 1 255 ? -14.716 -2.999 -11.839 1.00 61.66 255 ASN A O 1
ATOM 2013 N N . LYS A 1 256 ? -12.472 -2.812 -11.686 1.00 70.31 256 LYS A N 1
ATOM 2014 C CA . LYS A 1 256 ? -12.215 -2.160 -12.970 1.00 70.31 256 LYS A CA 1
ATOM 2015 C C . LYS A 1 256 ? -10.762 -2.392 -13.358 1.00 70.31 256 LYS A C 1
ATOM 2017 O O . LYS A 1 256 ? -9.853 -2.129 -12.571 1.00 70.31 256 LYS A O 1
ATOM 2022 N N . ASN A 1 257 ? -10.561 -2.858 -14.582 1.00 82.25 257 ASN A N 1
ATOM 2023 C CA . ASN A 1 257 ? -9.238 -2.967 -15.166 1.00 82.25 257 ASN A CA 1
ATOM 2024 C C . ASN A 1 257 ? -8.651 -1.543 -15.323 1.00 82.25 257 ASN A C 1
ATOM 2026 O O . ASN A 1 257 ? -9.321 -0.684 -15.898 1.00 82.25 257 ASN A O 1
ATOM 2030 N N . PRO A 1 258 ? -7.431 -1.242 -14.837 1.00 87.00 258 PRO A N 1
ATOM 2031 C CA . PRO A 1 258 ? -6.835 0.082 -15.021 1.00 87.00 258 PRO A CA 1
ATOM 2032 C C . PRO A 1 258 ? -6.750 0.507 -16.492 1.00 87.00 258 PRO A C 1
ATOM 2034 O O . PRO A 1 258 ? -6.911 1.693 -16.781 1.00 87.00 258 PRO A O 1
ATOM 2037 N N . TYR A 1 259 ? -6.614 -0.442 -17.421 1.00 86.44 259 TYR A N 1
ATOM 2038 C CA . TYR A 1 259 ? -6.583 -0.181 -18.861 1.00 86.44 259 TYR A CA 1
ATOM 2039 C C . TYR A 1 259 ? -7.930 0.277 -19.443 1.00 86.44 259 TYR A C 1
ATOM 2041 O O . TYR A 1 259 ? -7.967 0.761 -20.568 1.00 86.44 259 TYR A O 1
ATOM 2049 N N . THR A 1 260 ? -9.034 0.171 -18.695 1.00 89.69 260 THR A N 1
ATOM 2050 C CA . THR A 1 260 ? -10.359 0.660 -19.118 1.00 89.69 260 THR A CA 1
ATOM 2051 C C . THR A 1 260 ? -10.715 2.016 -18.504 1.00 89.69 260 THR A C 1
ATOM 2053 O O . THR A 1 260 ? -11.875 2.414 -18.533 1.00 89.69 260 THR A O 1
ATOM 2056 N N . SER A 1 261 ? -9.758 2.712 -17.884 1.00 90.50 261 SER A N 1
ATOM 2057 C CA . SER A 1 261 ? -9.999 4.031 -17.286 1.00 90.50 261 SER A CA 1
ATOM 2058 C C . SER A 1 261 ? -10.235 5.085 -18.373 1.00 90.50 261 SER A C 1
ATOM 2060 O O . SER A 1 261 ? -9.454 5.177 -19.315 1.00 90.50 261 SER A O 1
ATOM 2062 N N . HIS A 1 262 ? -11.256 5.932 -18.220 1.00 93.94 262 HIS A N 1
ATOM 2063 C CA . HIS A 1 262 ? -11.586 6.970 -19.212 1.00 93.94 262 HIS A CA 1
ATOM 2064 C C . HIS A 1 262 ? -10.844 8.295 -18.987 1.00 93.94 262 HIS A C 1
ATOM 2066 O O . HIS A 1 262 ? -10.925 9.211 -19.801 1.00 93.94 262 HIS A O 1
ATOM 2072 N N . SER A 1 263 ? -10.139 8.428 -17.862 1.00 93.69 263 SER A N 1
ATOM 2073 C CA . SER A 1 263 ? -9.340 9.609 -17.539 1.00 93.69 263 SER A CA 1
ATOM 2074 C C . SER A 1 263 ? -8.159 9.254 -16.640 1.00 93.69 263 SER A C 1
ATOM 2076 O O . SER A 1 263 ? -8.198 8.266 -15.902 1.00 93.69 263 SER A O 1
ATOM 2078 N N . LEU A 1 264 ? -7.135 10.113 -16.631 1.00 90.62 264 LEU A N 1
ATOM 2079 C CA . LEU A 1 264 ? -6.017 10.010 -15.685 1.00 90.62 264 LEU A CA 1
ATOM 2080 C C . LEU A 1 264 ? -6.490 10.102 -14.230 1.00 90.62 264 LEU A C 1
ATOM 2082 O O . LEU A 1 264 ? -5.962 9.411 -13.362 1.00 90.62 264 LEU A O 1
ATOM 2086 N N . ALA A 1 265 ? -7.508 10.924 -13.964 1.00 89.12 265 ALA A N 1
ATOM 2087 C CA . ALA A 1 265 ? -8.092 11.034 -12.635 1.00 89.12 265 ALA A CA 1
ATOM 2088 C C . ALA A 1 265 ? -8.708 9.700 -12.191 1.00 89.12 265 ALA A C 1
ATOM 2090 O O . ALA A 1 265 ? -8.442 9.254 -11.077 1.00 89.12 265 ALA A O 1
ATOM 2091 N N . GLU A 1 266 ? -9.482 9.032 -13.053 1.00 88.94 266 GLU A N 1
ATOM 2092 C CA . GLU A 1 266 ? -10.052 7.711 -12.759 1.00 88.94 266 GLU A CA 1
ATOM 2093 C C . GLU A 1 266 ? -8.954 6.657 -12.562 1.00 88.94 266 GLU A C 1
ATOM 2095 O O . GLU A 1 266 ? -8.983 5.924 -11.571 1.00 88.94 266 GLU A O 1
ATOM 2100 N N . PHE A 1 267 ? -7.953 6.636 -13.448 1.00 90.88 267 PHE A N 1
ATOM 2101 C CA . PHE A 1 267 ? -6.821 5.714 -13.370 1.00 90.88 267 PHE A CA 1
ATOM 2102 C C . PHE A 1 267 ? -6.108 5.814 -12.017 1.00 90.88 267 PHE A C 1
ATOM 2104 O O . PHE A 1 267 ? -6.058 4.836 -11.274 1.00 90.88 267 PHE A O 1
ATOM 2111 N N . TRP A 1 268 ? -5.626 7.004 -11.647 1.00 89.06 268 TRP A N 1
ATOM 2112 C CA . TRP A 1 268 ? -4.820 7.191 -10.437 1.00 89.06 268 TRP A CA 1
ATOM 2113 C C . TRP A 1 268 ? -5.627 7.161 -9.143 1.00 89.06 268 TRP A C 1
ATOM 2115 O O . TRP A 1 268 ? -5.097 6.793 -8.096 1.00 89.06 268 TRP A O 1
ATOM 2125 N N . SER A 1 269 ? -6.899 7.565 -9.178 1.00 82.94 269 SER A N 1
ATOM 2126 C CA . SER A 1 269 ? -7.708 7.597 -7.960 1.00 82.94 269 SER A CA 1
ATOM 2127 C C . SER A 1 269 ? -8.384 6.258 -7.670 1.00 82.94 269 SER A C 1
ATOM 2129 O O . SER A 1 269 ? -8.458 5.870 -6.502 1.00 82.94 269 SER A O 1
ATOM 2131 N N . LEU A 1 270 ? -8.872 5.535 -8.680 1.00 84.00 270 LEU A N 1
ATOM 2132 C CA . LEU A 1 270 ? -9.735 4.369 -8.466 1.00 84.00 270 LEU A CA 1
ATOM 2133 C C . LEU A 1 270 ? -9.097 3.047 -8.881 1.00 84.00 270 LEU A C 1
ATOM 2135 O O . LEU A 1 270 ? -9.293 2.051 -8.179 1.00 84.00 270 LEU A O 1
ATOM 2139 N N . ASN A 1 271 ? -8.353 3.033 -9.987 1.00 87.62 271 ASN A N 1
ATOM 2140 C CA . ASN A 1 271 ? -8.038 1.779 -10.672 1.00 87.62 271 ASN A CA 1
ATOM 2141 C C . ASN A 1 271 ? -6.569 1.348 -10.532 1.00 87.62 271 ASN A C 1
ATOM 2143 O O . ASN A 1 271 ? -6.285 0.157 -10.627 1.00 87.62 271 ASN A O 1
ATOM 2147 N N . TRP A 1 272 ? -5.637 2.267 -10.264 1.00 89.62 272 TRP A N 1
ATOM 2148 C CA . TRP A 1 272 ? -4.218 1.959 -10.073 1.00 89.62 272 TRP A CA 1
ATOM 2149 C C . TRP A 1 272 ? -3.834 1.866 -8.593 1.00 89.62 272 TRP A C 1
ATOM 2151 O O . TRP A 1 272 ? -4.163 2.750 -7.805 1.00 89.62 272 TRP A O 1
ATOM 2161 N N . HIS A 1 273 ? -3.152 0.771 -8.233 1.00 82.81 273 HIS A N 1
ATOM 2162 C CA . HIS A 1 273 ? -2.623 0.387 -6.912 1.00 82.81 273 HIS A CA 1
ATOM 2163 C C . HIS A 1 273 ? -3.027 1.278 -5.720 1.00 82.81 273 HIS A C 1
ATOM 2165 O O . HIS A 1 273 ? -2.213 1.962 -5.101 1.00 82.81 273 HIS A O 1
ATOM 2171 N N . THR A 1 274 ? -4.311 1.227 -5.350 1.00 86.94 274 THR A N 1
ATOM 2172 C CA . THR A 1 274 ? -4.907 2.106 -4.314 1.00 86.94 274 THR A CA 1
ATOM 2173 C C . THR A 1 274 ? -4.351 1.928 -2.893 1.00 86.94 274 THR A C 1
ATOM 2175 O O . THR A 1 274 ? -4.753 2.642 -1.978 1.00 86.94 274 THR A O 1
ATOM 2178 N N . THR A 1 275 ? -3.413 1.008 -2.696 1.00 86.31 275 THR A N 1
ATOM 2179 C CA . THR A 1 275 ? -2.782 0.684 -1.415 1.00 86.31 275 THR A CA 1
ATOM 2180 C C . THR A 1 275 ? -2.075 1.866 -0.776 1.00 86.31 275 THR A C 1
ATOM 2182 O O . THR A 1 275 ? -2.227 2.124 0.414 1.00 86.31 275 THR A O 1
ATOM 2185 N N . PHE A 1 276 ? -1.313 2.618 -1.567 1.00 88.88 276 PHE A N 1
ATOM 2186 C CA . PHE A 1 276 ? -0.548 3.755 -1.059 1.00 88.88 276 PHE A CA 1
ATOM 2187 C C . PHE A 1 276 ? -1.377 5.033 -0.961 1.00 88.88 276 PHE A C 1
ATOM 2189 O O . PHE A 1 276 ? -0.942 6.010 -0.349 1.00 88.88 276 PHE A O 1
ATOM 2196 N N . ARG A 1 277 ? -2.590 5.026 -1.533 1.00 88.56 277 ARG A N 1
ATOM 2197 C CA . ARG A 1 277 ? -3.444 6.210 -1.649 1.00 88.56 277 ARG A CA 1
ATOM 2198 C C . ARG A 1 277 ? -3.679 6.851 -0.292 1.00 88.56 277 ARG A C 1
ATOM 2200 O O . ARG A 1 277 ? -3.496 8.054 -0.158 1.00 88.56 277 ARG A O 1
ATOM 2207 N N . ARG A 1 278 ? -4.041 6.050 0.714 1.00 90.81 278 ARG A N 1
ATOM 2208 C CA . ARG A 1 278 ? -4.282 6.555 2.069 1.00 90.81 278 ARG A CA 1
ATOM 2209 C C . ARG A 1 278 ? -3.031 7.198 2.661 1.00 90.81 278 ARG A C 1
ATOM 2211 O O . ARG A 1 278 ? -3.132 8.291 3.203 1.00 90.81 278 ARG A O 1
ATOM 2218 N N . SER A 1 279 ? -1.875 6.546 2.560 1.00 91.69 279 SER A N 1
ATOM 2219 C CA . SER A 1 279 ? -0.632 7.073 3.130 1.00 91.69 279 SER A CA 1
ATOM 2220 C C . SER A 1 279 ? -0.253 8.412 2.499 1.00 91.69 279 SER A C 1
ATOM 2222 O O . SER A 1 279 ? 0.007 9.366 3.229 1.00 91.69 279 SER A O 1
ATOM 2224 N N . PHE A 1 280 ? -0.296 8.534 1.168 1.00 92.19 280 PHE A N 1
ATOM 2225 C CA . PHE A 1 280 ? -0.007 9.809 0.504 1.00 92.19 280 PHE A CA 1
ATOM 2226 C C . PHE A 1 280 ? -1.054 10.882 0.809 1.00 92.19 280 PHE A C 1
ATOM 2228 O O . PHE A 1 280 ? -0.703 12.024 1.106 1.00 92.19 280 PHE A O 1
ATOM 2235 N N . ASP A 1 281 ? -2.336 10.512 0.803 1.00 92.50 281 ASP A N 1
ATOM 2236 C CA . ASP A 1 281 ? -3.435 11.415 1.146 1.00 92.50 281 ASP A CA 1
ATOM 2237 C C . ASP A 1 281 ? -3.282 11.988 2.557 1.00 92.50 281 ASP A C 1
ATOM 2239 O O . ASP A 1 281 ? -3.532 13.171 2.790 1.00 92.50 281 ASP A O 1
ATOM 2243 N N . ARG A 1 282 ? -2.801 11.170 3.489 1.00 92.38 282 ARG A N 1
ATOM 2244 C CA . ARG A 1 282 ? -2.592 11.544 4.883 1.00 92.38 282 ARG A CA 1
ATOM 2245 C C . ARG A 1 282 ? -1.323 12.346 5.117 1.00 92.38 282 ARG A C 1
ATOM 2247 O O . ARG A 1 282 ? -1.373 13.328 5.852 1.00 92.38 282 ARG A O 1
ATOM 2254 N N . VAL A 1 283 ? -0.224 12.003 4.448 1.00 93.00 283 VAL A N 1
ATOM 2255 C CA . VAL A 1 283 ? 1.006 12.814 4.447 1.00 93.00 283 VAL A CA 1
ATOM 2256 C C . VAL A 1 283 ? 0.749 14.203 3.853 1.00 93.00 283 VAL A C 1
ATOM 2258 O O . VAL A 1 283 ? 1.346 15.179 4.301 1.00 93.00 283 VAL A O 1
ATOM 2261 N N . SER A 1 284 ? -0.188 14.329 2.905 1.00 94.00 284 SER A N 1
ATOM 2262 C CA . SER A 1 284 ? -0.531 15.630 2.322 1.00 94.00 284 SER A CA 1
ATOM 2263 C C . SER A 1 284 ? -1.186 16.600 3.311 1.00 94.00 284 SER A C 1
ATOM 2265 O O . SER A 1 284 ? -1.016 17.807 3.166 1.00 94.00 284 SER A O 1
ATOM 2267 N N . VAL A 1 285 ? -1.895 16.109 4.336 1.00 91.62 285 VAL A N 1
ATOM 2268 C CA . VAL A 1 285 ? -2.666 16.943 5.277 1.00 91.62 285 VAL A CA 1
ATOM 2269 C C . VAL A 1 285 ? -1.799 17.962 6.029 1.00 91.62 285 VAL A C 1
ATOM 2271 O O . VAL A 1 285 ? -2.099 19.155 5.928 1.00 91.62 285 VAL A O 1
ATOM 2274 N N . PRO A 1 286 ? -0.728 17.572 6.755 1.00 91.44 286 PRO A N 1
ATOM 2275 C CA . PRO A 1 286 ? 0.108 18.540 7.467 1.00 91.44 286 PRO A CA 1
ATOM 2276 C C . PRO A 1 286 ? 0.810 19.520 6.519 1.00 91.44 286 PRO A C 1
ATOM 2278 O O . PRO 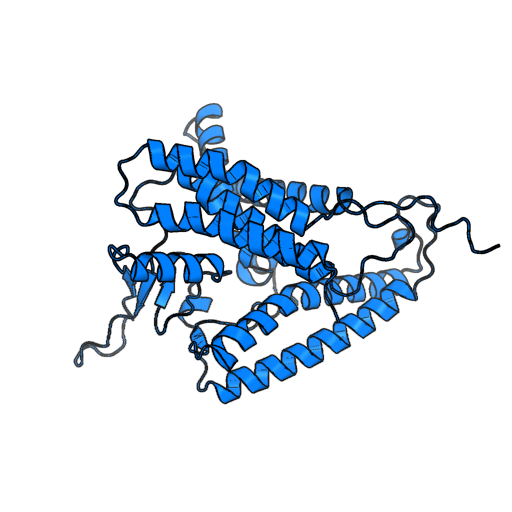A 1 286 ? 1.008 20.680 6.878 1.00 91.44 286 PRO A O 1
ATOM 2281 N N . ILE A 1 287 ? 1.137 19.088 5.297 1.00 92.88 287 ILE A N 1
ATOM 2282 C CA . ILE A 1 287 ? 1.768 19.940 4.283 1.00 92.88 287 ILE A CA 1
ATOM 2283 C C . ILE A 1 287 ? 0.768 20.998 3.800 1.00 92.88 287 ILE A C 1
ATOM 2285 O O . ILE A 1 287 ? 1.070 22.187 3.850 1.00 92.88 287 ILE A O 1
ATOM 2289 N N . VAL A 1 288 ? -0.448 20.597 3.409 1.00 93.50 288 VAL A N 1
ATOM 2290 C CA . VAL A 1 288 ? -1.522 21.529 3.015 1.00 93.50 288 VAL A CA 1
ATOM 2291 C C . VAL A 1 288 ? -1.821 22.517 4.142 1.00 93.50 288 VAL A C 1
ATOM 2293 O O . VAL A 1 288 ? -1.929 23.713 3.885 1.00 93.50 288 VAL A O 1
ATOM 2296 N N . TRP A 1 289 ? -1.901 22.042 5.387 1.00 92.00 289 TRP A N 1
ATOM 2297 C CA . TRP A 1 289 ? -2.109 22.902 6.553 1.00 92.00 289 TRP A CA 1
ATOM 2298 C C . TRP A 1 289 ? -0.987 23.939 6.721 1.00 92.00 289 TRP A C 1
ATOM 2300 O O . TRP A 1 289 ? -1.263 25.116 6.957 1.00 92.00 289 TRP A O 1
ATOM 2310 N N . ALA A 1 290 ? 0.277 23.537 6.549 1.00 92.50 290 ALA A N 1
ATOM 2311 C CA . ALA A 1 290 ? 1.408 24.459 6.598 1.00 92.50 290 ALA A CA 1
ATOM 2312 C C . ALA A 1 290 ? 1.319 25.519 5.487 1.00 92.50 290 ALA A C 1
ATOM 2314 O O . ALA A 1 290 ? 1.478 26.707 5.761 1.00 92.50 290 ALA A O 1
ATOM 2315 N N . PHE A 1 291 ? 0.971 25.121 4.259 1.00 92.88 291 PHE A N 1
ATOM 2316 C CA . PHE A 1 291 ? 0.745 26.057 3.152 1.00 92.88 291 PHE A CA 1
ATOM 2317 C C . PHE A 1 291 ? -0.410 27.027 3.424 1.00 92.88 291 PHE A C 1
ATOM 2319 O O . PHE A 1 291 ? -0.259 28.219 3.177 1.00 92.88 291 PHE A O 1
ATOM 2326 N N . GLN A 1 292 ? -1.533 26.561 3.978 1.00 93.69 292 GLN A N 1
ATOM 2327 C CA . GLN A 1 292 ? -2.646 27.431 4.384 1.00 93.69 292 GLN A CA 1
ATOM 2328 C C . GLN A 1 292 ? -2.222 28.453 5.444 1.00 93.69 292 GLN A C 1
ATOM 2330 O O . GLN A 1 292 ? -2.697 29.586 5.446 1.00 93.69 292 GLN A O 1
ATOM 2335 N N . ARG A 1 293 ? -1.320 28.067 6.353 1.00 93.31 293 ARG A N 1
ATOM 2336 C CA . ARG A 1 293 ? -0.789 28.974 7.372 1.00 93.31 293 ARG A CA 1
ATOM 2337 C C . ARG A 1 293 ? 0.172 30.011 6.787 1.00 93.31 293 ARG A C 1
ATOM 2339 O O . ARG A 1 293 ? 0.175 31.141 7.261 1.00 93.31 293 ARG A O 1
ATOM 2346 N N . LEU A 1 294 ? 0.960 29.637 5.779 1.00 93.69 294 LEU A N 1
ATOM 2347 C CA . LEU A 1 294 ? 1.939 30.517 5.130 1.00 93.69 294 LEU A CA 1
ATOM 2348 C C . LEU A 1 294 ? 1.310 31.470 4.103 1.00 93.69 294 LEU A C 1
ATOM 2350 O O . LEU A 1 294 ? 1.673 32.639 4.058 1.00 93.69 294 LEU A O 1
ATOM 2354 N N . LEU A 1 295 ? 0.372 30.983 3.289 1.00 92.00 295 LEU A N 1
ATOM 2355 C CA . LEU A 1 295 ? -0.255 31.736 2.192 1.00 92.00 295 LEU A CA 1
ATOM 2356 C C . LEU A 1 295 ? -1.558 32.448 2.603 1.00 92.00 295 LEU A C 1
ATOM 2358 O O . LEU A 1 295 ? -2.175 33.130 1.788 1.00 92.00 295 LEU A O 1
ATOM 2362 N N . GLY A 1 296 ? -1.982 32.288 3.859 1.00 84.06 296 GLY A N 1
ATOM 2363 C CA . GLY A 1 296 ? -3.240 32.813 4.382 1.00 84.06 296 GLY A CA 1
ATOM 2364 C C . GLY A 1 296 ? -4.420 31.846 4.216 1.00 84.06 296 GLY A C 1
ATOM 2365 O O . GLY A 1 296 ? -4.476 31.015 3.309 1.00 84.06 296 GLY A O 1
ATOM 2366 N N . GLN A 1 297 ? -5.413 31.973 5.102 1.00 84.88 297 GLN A N 1
ATOM 2367 C CA . GLN A 1 297 ? -6.560 31.053 5.192 1.00 84.88 297 GLN A CA 1
ATOM 2368 C C . GLN A 1 297 ? -7.578 31.186 4.040 1.00 84.88 297 GLN A C 1
ATOM 2370 O O . GLN A 1 297 ? -8.586 30.483 4.025 1.00 84.88 297 GLN A O 1
ATOM 2375 N N . HIS A 1 298 ? -7.331 32.062 3.065 1.00 88.69 298 HIS A N 1
ATOM 2376 C CA . HIS A 1 298 ? -8.288 32.421 2.013 1.00 88.69 298 HIS A CA 1
ATOM 2377 C C . HIS A 1 298 ? -8.184 31.573 0.735 1.00 88.69 298 HIS A C 1
ATOM 2379 O O . HIS A 1 298 ? -8.792 31.914 -0.279 1.00 88.69 298 HIS A O 1
ATOM 2385 N N . LEU A 1 299 ? -7.438 30.463 0.751 1.00 91.69 299 LEU A N 1
ATOM 2386 C CA . LEU A 1 299 ? -7.380 29.566 -0.405 1.00 91.69 299 LEU A CA 1
ATOM 2387 C C . LEU A 1 299 ? -8.765 28.966 -0.693 1.00 91.69 299 LEU A C 1
ATOM 2389 O O . LEU A 1 299 ? -9.403 28.366 0.173 1.00 91.69 299 LEU A O 1
ATOM 2393 N N . SER A 1 300 ? -9.220 29.102 -1.939 1.00 93.62 300 SER A N 1
ATOM 2394 C CA . SER A 1 300 ? -10.489 28.530 -2.386 1.00 93.62 300 SER A CA 1
ATOM 2395 C C . SER A 1 300 ? -10.467 26.995 -2.307 1.00 93.62 300 SER A C 1
ATOM 2397 O O . SER A 1 300 ? -9.419 26.362 -2.454 1.00 93.62 300 SER A O 1
ATOM 2399 N N . LYS A 1 301 ? -11.634 26.357 -2.117 1.00 93.75 301 LYS A N 1
ATOM 2400 C CA . LYS A 1 301 ? -11.738 24.881 -2.080 1.00 93.75 301 LYS A CA 1
ATOM 2401 C C . LYS A 1 301 ? -11.116 24.193 -3.312 1.00 93.75 301 LYS A C 1
ATOM 2403 O O . LYS A 1 301 ? -10.402 23.211 -3.118 1.00 93.75 301 LYS A O 1
ATOM 2408 N N . PRO A 1 302 ? -11.317 24.680 -4.557 1.00 95.75 302 PRO A N 1
ATOM 2409 C CA . PRO A 1 302 ? -10.652 24.106 -5.726 1.00 95.75 302 PRO A CA 1
ATOM 2410 C C . PRO A 1 302 ? -9.125 24.185 -5.643 1.00 95.75 302 PRO A C 1
ATOM 2412 O O . PRO A 1 302 ? -8.452 23.202 -5.941 1.00 95.75 302 PRO A O 1
ATOM 2415 N N . MET A 1 303 ? -8.582 25.314 -5.173 1.00 94.50 303 MET A N 1
ATOM 2416 C CA . MET A 1 303 ? -7.139 25.488 -5.001 1.00 94.50 303 MET A CA 1
ATOM 2417 C C . MET A 1 303 ? -6.579 24.533 -3.944 1.00 94.50 303 MET A C 1
ATOM 2419 O O . MET A 1 303 ? -5.529 23.936 -4.152 1.00 94.50 303 MET A O 1
ATOM 2423 N N . LEU A 1 304 ? -7.299 24.321 -2.838 1.00 93.19 304 LEU A N 1
ATOM 2424 C CA . LEU A 1 304 ? -6.907 23.348 -1.814 1.00 93.19 304 LEU A CA 1
ATOM 2425 C C . LEU A 1 304 ? -6.893 21.914 -2.351 1.00 93.19 304 LEU A C 1
ATOM 2427 O O . LEU A 1 304 ? -5.954 21.170 -2.078 1.00 93.19 304 LEU A O 1
ATOM 2431 N N . ASN A 1 305 ? -7.893 21.532 -3.147 1.00 93.06 305 ASN A N 1
ATOM 2432 C CA . ASN A 1 305 ? -7.940 20.210 -3.774 1.00 93.06 305 ASN A CA 1
ATOM 2433 C C . ASN A 1 305 ? -6.815 20.021 -4.803 1.00 93.06 305 ASN A C 1
ATOM 2435 O O . ASN A 1 305 ? -6.214 18.944 -4.871 1.00 93.06 305 ASN A O 1
ATOM 2439 N N . PHE A 1 306 ? -6.510 21.065 -5.577 1.00 94.19 306 PHE A N 1
ATOM 2440 C CA . PHE A 1 306 ? -5.386 21.070 -6.508 1.00 94.19 306 PHE A CA 1
ATOM 2441 C C . PHE A 1 306 ? -4.053 20.935 -5.767 1.00 94.19 306 PHE A C 1
ATOM 2443 O O . PHE A 1 306 ? -3.294 20.014 -6.055 1.00 94.19 306 PHE A O 1
ATOM 2450 N N . LEU A 1 307 ? -3.807 21.777 -4.758 1.00 94.56 307 LEU A N 1
ATOM 2451 C CA . LEU A 1 307 ? -2.600 21.744 -3.930 1.00 94.56 307 LEU A CA 1
ATOM 2452 C C . LEU A 1 307 ? -2.412 20.375 -3.272 1.00 94.56 307 LEU A C 1
ATOM 2454 O O . LEU A 1 307 ? -1.322 19.811 -3.306 1.00 94.56 307 LEU A O 1
ATOM 2458 N N . ARG A 1 308 ? -3.488 19.806 -2.719 1.00 94.44 308 ARG A N 1
ATOM 2459 C CA . ARG A 1 308 ? -3.469 18.467 -2.130 1.00 94.44 308 ARG A CA 1
ATOM 2460 C C . ARG A 1 308 ? -3.055 17.409 -3.149 1.00 94.44 308 ARG A C 1
ATOM 2462 O O . ARG A 1 308 ? -2.176 16.603 -2.863 1.00 94.44 308 ARG A O 1
ATOM 2469 N N . SER A 1 309 ? -3.659 17.431 -4.336 1.00 93.56 309 SER A N 1
ATOM 2470 C CA . SER A 1 309 ? -3.325 16.497 -5.417 1.00 93.56 309 SER A CA 1
ATOM 2471 C C . SER A 1 309 ? -1.869 16.664 -5.854 1.00 93.56 309 SER A C 1
ATOM 2473 O O . SER A 1 309 ? -1.148 15.677 -5.962 1.00 93.56 309 SER A O 1
ATOM 2475 N N . PHE A 1 310 ? -1.411 17.906 -6.020 1.00 95.25 310 PHE A N 1
ATOM 2476 C CA . PHE A 1 310 ? -0.031 18.227 -6.373 1.00 95.25 310 PHE A CA 1
ATOM 2477 C C . PHE A 1 310 ? 0.967 17.681 -5.343 1.00 95.25 310 PHE A C 1
ATOM 2479 O O . PHE A 1 310 ? 1.943 17.041 -5.719 1.00 95.25 310 PHE A O 1
ATOM 2486 N N . ILE A 1 311 ? 0.692 17.847 -4.045 1.00 94.94 311 ILE A N 1
ATOM 2487 C CA . ILE A 1 311 ? 1.523 17.294 -2.966 1.00 94.94 311 ILE A CA 1
ATOM 2488 C C . ILE A 1 311 ? 1.526 15.763 -3.001 1.00 94.94 311 ILE A C 1
ATOM 2490 O O . ILE A 1 311 ? 2.591 15.163 -2.897 1.00 94.94 311 ILE A O 1
ATOM 2494 N N . ILE A 1 312 ? 0.364 15.121 -3.171 1.00 93.62 312 ILE A N 1
ATOM 2495 C CA . ILE A 1 312 ? 0.256 13.655 -3.261 1.00 93.62 312 ILE A CA 1
ATOM 2496 C C . ILE A 1 312 ? 1.123 13.121 -4.408 1.00 93.62 312 ILE A C 1
ATOM 2498 O O . ILE A 1 312 ? 1.942 12.225 -4.196 1.00 93.62 312 ILE A O 1
ATOM 2502 N N . PHE A 1 313 ? 0.985 13.692 -5.608 1.00 93.88 313 PHE A N 1
ATOM 2503 C CA . PHE A 1 313 ? 1.782 13.287 -6.765 1.00 93.88 313 PHE A CA 1
ATOM 2504 C C . PHE A 1 313 ? 3.264 13.637 -6.600 1.00 93.88 313 PHE A C 1
ATOM 2506 O O . PHE A 1 313 ? 4.105 12.829 -6.978 1.00 93.88 313 PHE A O 1
ATOM 2513 N N . GLY A 1 314 ? 3.598 14.776 -5.990 1.00 94.88 314 GLY A N 1
ATOM 2514 C CA . GLY A 1 314 ? 4.978 15.179 -5.717 1.00 94.88 314 GLY A CA 1
ATOM 2515 C C . GLY A 1 314 ? 5.688 14.246 -4.735 1.00 94.88 314 GLY A C 1
ATOM 2516 O O . GLY A 1 314 ? 6.785 13.774 -5.019 1.00 94.88 314 GLY A O 1
ATOM 2517 N N . VAL A 1 315 ? 5.044 13.902 -3.614 1.00 91.62 315 VAL A N 1
ATOM 2518 C CA . VAL A 1 315 ? 5.574 12.929 -2.641 1.00 91.62 315 VAL A CA 1
ATOM 2519 C C . VAL A 1 315 ? 5.722 11.551 -3.285 1.00 91.62 315 VAL A C 1
ATOM 2521 O O . VAL A 1 315 ? 6.752 10.901 -3.109 1.00 91.62 315 VAL A O 1
ATOM 2524 N N . SER A 1 316 ? 4.731 11.124 -4.074 1.00 90.94 316 SER A N 1
ATOM 2525 C CA . SER A 1 316 ? 4.823 9.885 -4.849 1.00 90.94 316 SER A CA 1
ATOM 2526 C C . SER A 1 316 ? 6.001 9.925 -5.828 1.00 90.94 316 SER A C 1
ATOM 2528 O O . SER A 1 316 ? 6.777 8.976 -5.875 1.00 90.94 316 SER A O 1
ATOM 2530 N N . ALA A 1 317 ? 6.193 11.014 -6.575 1.00 92.31 317 ALA A N 1
ATOM 2531 C CA . ALA A 1 317 ? 7.291 11.154 -7.530 1.00 92.31 317 ALA A CA 1
ATOM 2532 C C . ALA A 1 317 ? 8.664 11.115 -6.845 1.00 92.31 317 ALA A C 1
ATOM 2534 O O . ALA A 1 317 ? 9.540 10.388 -7.302 1.00 92.31 317 ALA A O 1
ATOM 2535 N N . ILE A 1 318 ? 8.841 11.820 -5.721 1.00 90.25 318 ILE A N 1
ATOM 2536 C CA . ILE A 1 318 ? 10.079 11.775 -4.925 1.00 90.25 318 ILE A CA 1
ATOM 2537 C C . ILE A 1 318 ? 10.363 10.351 -4.452 1.00 90.25 318 ILE A C 1
ATOM 2539 O O . ILE A 1 318 ? 11.502 9.900 -4.548 1.00 90.25 318 ILE A O 1
ATOM 2543 N N . LEU A 1 319 ? 9.333 9.632 -3.986 1.00 85.56 319 LEU A N 1
ATOM 2544 C CA . LEU A 1 319 ? 9.478 8.228 -3.619 1.00 85.56 319 LEU A CA 1
ATOM 2545 C C . LEU A 1 319 ? 9.999 7.429 -4.814 1.00 85.56 319 LEU A C 1
ATOM 2547 O O . LEU A 1 319 ? 11.053 6.824 -4.676 1.00 85.56 319 LEU A O 1
ATOM 2551 N N . HIS A 1 320 ? 9.327 7.491 -5.972 1.00 86.06 320 HIS A N 1
ATOM 2552 C CA . HIS A 1 320 ? 9.708 6.773 -7.199 1.00 86.06 320 HIS A CA 1
ATOM 2553 C C . HIS A 1 320 ? 11.122 7.121 -7.687 1.00 86.06 320 HIS A C 1
ATOM 2555 O O . HIS A 1 320 ? 11.864 6.226 -8.083 1.00 86.06 320 HIS A O 1
ATOM 2561 N N . ILE A 1 321 ? 11.525 8.392 -7.615 1.00 85.06 321 ILE A N 1
ATOM 2562 C CA . ILE A 1 321 ? 12.894 8.829 -7.920 1.00 85.06 321 ILE A CA 1
ATOM 2563 C C . ILE A 1 321 ? 13.877 8.179 -6.943 1.00 85.06 321 ILE A C 1
ATOM 2565 O O . ILE A 1 321 ? 14.879 7.615 -7.372 1.00 85.06 321 ILE A O 1
ATOM 2569 N N . GLY A 1 322 ? 13.569 8.181 -5.644 1.00 78.50 322 GLY A N 1
ATOM 2570 C CA . GLY A 1 322 ? 14.351 7.464 -4.637 1.00 78.50 322 GLY A CA 1
ATOM 2571 C C . GLY A 1 322 ? 14.479 5.968 -4.940 1.00 78.50 322 GLY A C 1
ATOM 2572 O O . GLY A 1 322 ? 15.556 5.410 -4.747 1.00 78.50 322 GLY A O 1
ATOM 2573 N N . ILE A 1 323 ? 13.428 5.338 -5.486 1.00 76.94 323 ILE A N 1
ATOM 2574 C CA . ILE A 1 323 ? 13.482 3.948 -5.972 1.00 76.94 323 ILE A CA 1
ATOM 2575 C C . ILE A 1 323 ? 14.490 3.811 -7.100 1.00 76.94 323 ILE A C 1
ATOM 2577 O O . ILE A 1 323 ? 15.375 2.965 -7.024 1.00 76.94 323 ILE A O 1
ATOM 2581 N N . ALA A 1 324 ? 14.365 4.651 -8.126 1.00 77.44 324 ALA A N 1
ATOM 2582 C CA . ALA A 1 324 ? 15.229 4.604 -9.295 1.00 77.44 324 ALA A CA 1
ATOM 2583 C C . ALA A 1 324 ? 16.707 4.819 -8.922 1.00 77.44 324 ALA A C 1
ATOM 2585 O O . ALA A 1 324 ? 17.565 4.095 -9.415 1.00 77.44 324 ALA A O 1
ATOM 2586 N N . TYR A 1 325 ? 16.999 5.745 -8.001 1.00 75.94 325 TYR A N 1
ATOM 2587 C CA . TYR A 1 325 ? 18.354 5.972 -7.482 1.00 75.94 325 TYR A CA 1
ATOM 2588 C C . TYR A 1 325 ? 18.874 4.835 -6.595 1.00 75.94 325 TYR A C 1
ATOM 2590 O O . TYR A 1 325 ? 20.080 4.611 -6.537 1.00 75.94 325 TYR A O 1
ATOM 2598 N N . GLY A 1 326 ? 17.987 4.136 -5.883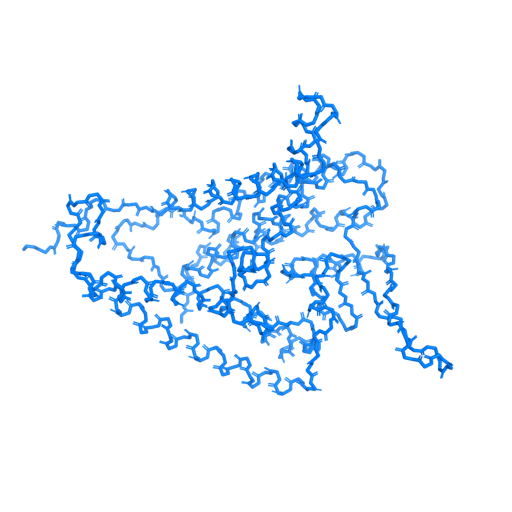 1.00 68.31 326 GLY A N 1
ATOM 2599 C CA . GLY A 1 326 ? 18.346 3.009 -5.022 1.00 68.31 326 GLY A CA 1
ATOM 2600 C C . GLY A 1 326 ? 18.719 1.736 -5.786 1.00 68.31 326 GLY A C 1
ATOM 2601 O O . GLY A 1 326 ? 19.273 0.813 -5.190 1.00 68.31 326 GLY A O 1
ATOM 2602 N N . ILE A 1 327 ? 18.434 1.667 -7.089 1.00 68.38 327 ILE A N 1
ATOM 2603 C CA . ILE A 1 327 ? 18.843 0.555 -7.947 1.00 68.38 327 ILE A CA 1
ATOM 2604 C C . ILE A 1 327 ? 20.301 0.804 -8.368 1.00 68.38 327 ILE A C 1
ATOM 2606 O O . ILE A 1 327 ? 20.567 1.786 -9.063 1.00 68.38 327 ILE A O 1
ATOM 2610 N N . PRO A 1 328 ? 21.267 -0.044 -7.961 1.00 61.44 328 PRO A N 1
ATOM 2611 C CA . PRO A 1 328 ? 22.667 0.161 -8.309 1.00 61.44 328 PRO A CA 1
ATOM 2612 C C . PRO A 1 328 ? 22.841 0.144 -9.832 1.00 61.44 328 PRO A C 1
ATOM 2614 O O . PRO A 1 328 ? 22.606 -0.868 -10.491 1.00 61.44 328 PRO A O 1
ATOM 2617 N N . PHE A 1 329 ? 23.269 1.274 -10.394 1.00 58.69 329 PHE A N 1
ATOM 2618 C CA . PHE A 1 329 ? 23.669 1.358 -11.794 1.00 58.69 329 PHE A CA 1
ATOM 2619 C C . PHE A 1 329 ? 25.038 0.679 -11.923 1.00 58.69 329 PHE A C 1
ATOM 2621 O O . PHE A 1 329 ? 25.993 1.099 -11.269 1.00 58.69 329 PHE A O 1
ATOM 2628 N N . SER A 1 330 ? 25.152 -0.388 -12.719 1.00 53.47 330 SER A N 1
ATOM 2629 C CA . SER A 1 330 ? 26.438 -1.047 -12.984 1.00 53.47 330 SER A CA 1
ATOM 2630 C C . SER A 1 330 ? 27.048 -0.484 -14.272 1.00 53.47 330 SER A C 1
ATOM 2632 O O . SER A 1 330 ? 26.707 -0.953 -15.356 1.00 53.47 330 SER A O 1
ATOM 2634 N N . PRO A 1 331 ? 27.987 0.481 -14.206 1.00 54.19 331 PRO A N 1
ATOM 2635 C CA . PRO A 1 331 ? 28.697 0.968 -15.392 1.00 54.19 331 PRO A CA 1
ATOM 2636 C C . PRO A 1 331 ? 29.650 -0.081 -16.004 1.00 54.19 331 PRO A C 1
ATOM 2638 O O . PRO A 1 331 ? 30.311 0.187 -17.005 1.00 54.19 331 PRO A O 1
ATOM 2641 N N . HIS A 1 332 ? 29.771 -1.274 -15.405 1.00 48.91 332 HIS A N 1
ATOM 2642 C CA . HIS A 1 332 ? 30.754 -2.297 -15.779 1.00 48.91 332 HIS A CA 1
ATOM 2643 C C . HIS A 1 332 ? 30.168 -3.570 -16.398 1.00 48.91 332 HIS A C 1
ATOM 2645 O O . HIS A 1 332 ? 30.946 -4.452 -16.768 1.00 48.91 332 HIS A O 1
ATOM 2651 N N . ALA A 1 333 ? 28.848 -3.659 -16.601 1.00 52.25 333 ALA A N 1
ATOM 2652 C CA . ALA A 1 333 ? 28.251 -4.765 -17.361 1.00 52.25 333 ALA A CA 1
ATOM 2653 C C . ALA A 1 333 ? 28.804 -4.870 -18.806 1.00 52.25 333 ALA A C 1
ATOM 2655 O O . ALA A 1 333 ? 28.795 -5.948 -19.390 1.00 52.25 333 ALA A O 1
ATOM 2656 N N . ASN A 1 334 ? 29.400 -3.794 -19.337 1.00 45.66 334 ASN A N 1
ATOM 2657 C CA . ASN A 1 334 ? 29.965 -3.728 -20.691 1.00 45.66 334 ASN A CA 1
ATOM 2658 C C . ASN A 1 334 ? 31.396 -4.279 -20.866 1.00 45.66 334 ASN A C 1
ATOM 2660 O O . ASN A 1 334 ? 31.924 -4.201 -21.969 1.00 45.66 334 ASN A O 1
ATOM 2664 N N . ARG A 1 335 ? 32.075 -4.816 -19.838 1.00 48.06 335 ARG A N 1
ATOM 2665 C CA . ARG A 1 335 ? 33.484 -5.270 -19.986 1.00 48.06 335 ARG A CA 1
ATOM 2666 C C . ARG A 1 335 ? 33.702 -6.781 -20.136 1.00 48.06 335 ARG A C 1
ATOM 2668 O O . ARG A 1 335 ? 34.852 -7.204 -20.114 1.00 48.06 335 ARG A O 1
ATOM 2675 N N . ARG A 1 336 ? 32.657 -7.609 -20.259 1.00 42.97 336 ARG A N 1
ATOM 2676 C CA . ARG A 1 336 ? 32.812 -9.084 -20.339 1.00 42.97 336 ARG A CA 1
ATOM 2677 C C . ARG A 1 336 ? 32.198 -9.746 -21.575 1.00 42.97 336 ARG A C 1
ATOM 2679 O O . ARG A 1 336 ? 31.900 -10.934 -21.534 1.00 42.97 336 ARG A O 1
ATOM 2686 N N . ILE A 1 337 ? 32.036 -9.002 -22.663 1.00 45.53 337 ILE A N 1
ATOM 2687 C CA . ILE A 1 337 ? 31.741 -9.578 -23.981 1.00 45.53 337 ILE A CA 1
ATOM 2688 C C . ILE A 1 337 ? 32.744 -8.992 -24.979 1.00 45.53 337 ILE A C 1
ATOM 2690 O O . ILE A 1 337 ? 32.396 -8.140 -25.789 1.00 45.53 337 ILE A O 1
ATOM 2694 N N . VAL A 1 338 ? 34.013 -9.381 -24.845 1.00 40.56 338 VAL A N 1
ATOM 2695 C CA . VAL A 1 338 ? 35.013 -9.324 -25.923 1.00 40.56 338 VAL A CA 1
ATOM 2696 C C . VAL A 1 338 ? 35.817 -10.607 -25.861 1.00 40.56 338 VAL A C 1
ATOM 2698 O O . VAL A 1 338 ? 36.278 -10.929 -24.740 1.00 40.56 338 VAL A O 1
#